Protein AF-A0A485PD88-F1 (afdb_monomer_lite)

Foldseek 3Di:
DDDDDDDDDDDDDDDDDDDDDDDDDDDDDDDDDDDDPDDDDDDDDDDDDDDDPDDDDDDDDDDDDDDDDDDDDDDDDDDDDDDDDDPPPPPVPPPDDPPDDDPPPPPVPPPPPVPPDDPDPPPVVVVVVVVVVVVVVVVVVLVVVLVPDDDPVVSVVVVVVVVVVVVVVVVVVVVVVVVVVVVVVVVVVVVVVVVVVVVVVVVVVVVVVVVVVVVVVVVVVVVVVVVVVVVVVVVVVVVVVVVVVVVVVVVVVVVVVVVVVVVVVVVVVVVVVVVVVVVVVVVVVVVVVVVVVVVVVVVVVVVVVVVVVVVVVVVVVVVVVVVVVVVVVVVVD

Radius of gyration: 72.4 Å; chains: 1; bounding box: 139×102×233 Å

Organism: Lynx pardinus (NCBI:txid191816)

pLDDT: mean 73.36, std 27.34, range [28.94, 98.81]

Sequence (333 aa):
MATRVEEAARGRGGGAEEAIETGRGGRRRSPRQKFVIGTMEEAGMCGLGVKADMLRNSQSNDILQHQDSNCGGTSNKHSLEEDEGSDFITRNRSLMSPAYCTQESREEIPGREARTDPPDGQQDSECNRNKEKTLGKEVLLLMQALNTLSTPEEKLAALCKKYADLLEESRNVQKQMKILQKKQAQIVKEKVHLQSEHSKAILARSKLESLCRELQRHNKTLKEENMQQAREEEERRKEATAHFQITLNEIQAQLEQHDIHNAKLRQENIELGEKLKKLIEQYALREEHIDKVFKHKELQQQLVDAKLQQTTQLIKEADEKHQREREFVSSLS

InterPro domains:
  IPR026183 Taxilin family [PF09728] (137-328)
  IPR026183 Taxilin family [PTHR16127] (29-328)

Structure (mmCIF, N/CA/C/O backbone):
data_AF-A0A485PD88-F1
#
_entry.id   AF-A0A485PD88-F1
#
loop_
_atom_site.group_PDB
_atom_site.id
_atom_site.type_symbol
_atom_site.label_atom_id
_atom_site.label_alt_id
_atom_site.label_comp_id
_atom_site.label_asym_id
_atom_site.label_entity_id
_atom_site.label_seq_id
_atom_site.pdbx_PDB_ins_code
_atom_site.Cartn_x
_atom_site.Cartn_y
_atom_site.Cartn_z
_atom_site.occupancy
_atom_site.B_iso_or_equiv
_atom_site.auth_seq_id
_atom_site.auth_comp_id
_atom_site.auth_asym_id
_atom_site.auth_atom_id
_atom_site.pdbx_PDB_model_num
ATOM 1 N N . MET A 1 1 ? 25.585 -53.545 20.477 1.00 44.97 1 MET A N 1
ATOM 2 C CA . MET A 1 1 ? 25.060 -53.760 19.111 1.00 44.97 1 MET A CA 1
ATOM 3 C C . MET A 1 1 ? 25.293 -52.458 18.345 1.00 44.97 1 MET A C 1
ATOM 5 O O . MET A 1 1 ? 24.522 -51.537 18.544 1.00 44.97 1 MET A O 1
ATOM 9 N N . ALA A 1 2 ? 26.406 -52.188 17.656 1.00 41.03 2 ALA A N 1
ATOM 10 C CA . ALA A 1 2 ? 27.487 -53.016 17.089 1.00 41.03 2 ALA A CA 1
ATOM 11 C C . ALA A 1 2 ? 27.130 -53.768 15.786 1.00 41.03 2 ALA A C 1
ATOM 13 O O . ALA A 1 2 ? 26.673 -54.906 15.849 1.00 41.03 2 ALA A O 1
ATOM 14 N N . THR A 1 3 ? 27.336 -53.068 14.655 1.00 43.31 3 THR A N 1
ATOM 15 C CA . THR A 1 3 ? 27.465 -53.438 13.209 1.00 43.31 3 THR A CA 1
ATOM 16 C C . THR A 1 3 ? 27.238 -52.126 12.419 1.00 43.31 3 THR A C 1
ATOM 18 O O . THR A 1 3 ? 26.412 -51.330 12.855 1.00 43.31 3 THR A O 1
ATOM 21 N N . ARG A 1 4 ? 27.903 -51.709 11.327 1.00 46.38 4 ARG A N 1
ATOM 22 C CA . ARG A 1 4 ? 29.142 -52.077 10.596 1.00 46.38 4 ARG A CA 1
ATOM 23 C C . ARG A 1 4 ? 29.269 -53.476 9.977 1.00 46.38 4 ARG A C 1
ATOM 25 O O . ARG A 1 4 ? 29.414 -54.426 10.732 1.00 46.38 4 ARG A O 1
ATOM 32 N N . VAL A 1 5 ? 29.370 -53.505 8.638 1.00 42.53 5 VAL A N 1
ATOM 33 C CA . VAL A 1 5 ? 30.134 -54.394 7.713 1.00 42.53 5 VAL A CA 1
ATOM 34 C C . VAL A 1 5 ? 29.772 -53.933 6.276 1.00 42.53 5 VAL A C 1
ATOM 36 O O . VAL A 1 5 ? 28.588 -53.800 5.989 1.00 42.53 5 VAL A O 1
ATOM 39 N N . GLU A 1 6 ? 30.714 -53.273 5.581 1.00 37.66 6 GLU A N 1
ATOM 40 C CA . GLU A 1 6 ? 31.381 -53.661 4.298 1.00 37.66 6 GLU A CA 1
ATOM 41 C C . GLU A 1 6 ? 30.565 -53.310 3.029 1.00 37.66 6 GLU A C 1
ATOM 43 O O . GLU A 1 6 ? 29.357 -53.496 3.009 1.00 37.66 6 GLU A O 1
ATOM 48 N N . GLU A 1 7 ? 31.065 -52.656 1.969 1.00 37.16 7 GLU A N 1
ATOM 49 C CA . GLU A 1 7 ? 32.374 -52.588 1.268 1.00 37.16 7 GLU A CA 1
ATOM 50 C C . GLU A 1 7 ? 32.517 -53.570 0.075 1.00 37.16 7 GLU A C 1
ATOM 52 O O . GLU A 1 7 ? 32.051 -54.702 0.125 1.00 37.16 7 GLU A O 1
ATOM 57 N N . ALA A 1 8 ? 33.214 -53.087 -0.972 1.00 40.22 8 ALA A N 1
ATOM 58 C CA . ALA A 1 8 ? 33.700 -53.739 -2.203 1.00 40.22 8 ALA A CA 1
ATOM 59 C C . ALA A 1 8 ? 32.799 -53.718 -3.468 1.00 40.22 8 ALA A C 1
ATOM 61 O O . ALA A 1 8 ? 31.582 -53.799 -3.375 1.00 40.22 8 ALA A O 1
ATOM 62 N N . ALA A 1 9 ? 33.323 -53.689 -4.711 1.00 39.59 9 ALA A N 1
ATOM 63 C CA . ALA A 1 9 ? 34.590 -53.162 -5.276 1.00 39.59 9 ALA A CA 1
ATOM 64 C C . ALA A 1 9 ? 34.592 -53.303 -6.831 1.00 39.59 9 ALA A C 1
ATOM 66 O O . ALA A 1 9 ? 33.884 -54.157 -7.357 1.00 39.59 9 ALA A O 1
ATOM 67 N N . ARG A 1 10 ? 35.529 -52.613 -7.524 1.00 44.47 10 ARG A N 1
ATOM 68 C CA . ARG A 1 10 ? 35.977 -52.805 -8.944 1.00 44.47 10 ARG A CA 1
ATOM 69 C C . ARG A 1 10 ? 34.999 -52.330 -10.050 1.00 44.47 10 ARG A C 1
ATOM 71 O O . ARG A 1 10 ? 33.796 -52.427 -9.888 1.00 44.47 10 ARG A O 1
ATOM 78 N N . GLY A 1 11 ? 35.446 -51.857 -11.226 1.00 34.50 11 GLY A N 1
ATOM 79 C CA . GLY A 1 11 ? 36.809 -51.558 -11.718 1.00 34.50 11 GLY A CA 1
ATOM 80 C C . GLY A 1 11 ? 36.977 -51.766 -13.245 1.00 34.50 11 GLY A C 1
ATOM 81 O O . GLY A 1 11 ? 36.252 -52.576 -13.814 1.00 34.50 11 GLY A O 1
ATOM 82 N N . ARG A 1 12 ? 38.004 -51.129 -13.858 1.00 43.81 12 ARG A N 1
ATOM 83 C CA . ARG A 1 12 ? 38.309 -50.985 -15.323 1.00 43.81 12 ARG A CA 1
ATOM 84 C C . ARG A 1 12 ? 37.453 -49.894 -16.004 1.00 43.81 12 ARG A C 1
ATOM 86 O O . ARG A 1 12 ? 36.274 -49.801 -15.708 1.00 43.81 12 ARG A O 1
ATOM 93 N N . GLY A 1 13 ? 37.959 -48.995 -16.859 1.00 32.66 13 GLY A N 1
ATOM 94 C CA . GLY A 1 13 ? 39.168 -48.976 -17.712 1.00 32.66 13 GLY A CA 1
ATOM 95 C C . GLY A 1 13 ? 38.711 -49.031 -19.182 1.00 32.66 13 GLY A C 1
ATOM 96 O O . GLY A 1 13 ? 37.779 -49.771 -19.462 1.00 32.66 13 GLY A O 1
ATOM 97 N N . GLY A 1 14 ? 39.240 -48.318 -20.176 1.00 33.75 14 GLY A N 1
ATOM 98 C CA . GLY A 1 14 ? 40.414 -47.453 -20.340 1.00 33.75 14 GLY A CA 1
ATOM 99 C C . GLY A 1 14 ? 40.745 -47.438 -21.850 1.00 33.75 14 GLY A C 1
ATOM 100 O O . GLY A 1 14 ? 40.368 -48.382 -22.538 1.00 33.75 14 GLY A O 1
ATOM 101 N N . GLY A 1 15 ? 41.419 -46.412 -22.379 1.00 32.62 15 GLY A N 1
ATOM 102 C CA . GLY A 1 15 ? 41.829 -46.378 -23.795 1.00 32.62 15 GLY A CA 1
ATOM 103 C C . GLY A 1 15 ? 41.623 -45.021 -24.469 1.00 32.62 15 GLY A C 1
ATOM 104 O O . GLY A 1 15 ? 40.541 -44.446 -24.403 1.00 32.62 15 GLY A O 1
ATOM 105 N N . ALA A 1 16 ? 42.678 -44.532 -25.113 1.00 39.00 16 ALA A N 1
ATOM 106 C CA . ALA A 1 16 ? 42.677 -43.360 -25.980 1.00 39.00 16 ALA A CA 1
ATOM 107 C C . ALA A 1 16 ? 43.031 -43.804 -27.403 1.00 39.00 16 ALA A C 1
ATOM 109 O O . ALA A 1 16 ? 43.775 -44.771 -27.550 1.00 39.00 16 ALA A O 1
ATOM 110 N N . GLU A 1 17 ? 42.581 -43.067 -28.418 1.00 39.78 17 GLU A N 1
ATOM 111 C CA . GLU A 1 17 ? 43.278 -43.019 -29.707 1.00 39.78 17 GLU A CA 1
ATOM 112 C C . GLU A 1 17 ? 42.955 -41.718 -30.457 1.00 39.78 17 GLU A C 1
ATOM 114 O O . GLU A 1 17 ? 41.839 -41.197 -30.382 1.00 39.78 17 GLU A O 1
ATOM 119 N N . GLU A 1 18 ? 43.963 -41.168 -31.133 1.00 38.19 18 GLU A N 1
ATOM 120 C CA . GLU A 1 18 ? 43.856 -39.981 -31.984 1.00 38.19 18 GLU A CA 1
ATOM 121 C C . GLU A 1 18 ? 43.403 -40.357 -33.402 1.00 38.19 18 GLU A C 1
ATOM 123 O O . GLU A 1 18 ? 43.703 -41.441 -33.898 1.00 38.19 18 GLU A O 1
ATOM 128 N N . ALA A 1 19 ? 42.779 -39.413 -34.109 1.00 38.62 19 ALA A N 1
ATOM 129 C CA . ALA A 1 19 ? 42.720 -39.429 -35.569 1.00 38.62 19 ALA A CA 1
ATOM 130 C C . ALA A 1 19 ? 42.871 -38.001 -36.116 1.00 38.62 19 ALA A C 1
ATOM 132 O O . ALA A 1 19 ? 42.233 -37.062 -35.636 1.00 38.62 19 ALA A O 1
ATOM 133 N N . ILE A 1 20 ? 43.750 -37.852 -37.106 1.00 38.12 20 ILE A N 1
ATOM 134 C CA . ILE A 1 20 ? 44.243 -36.583 -37.660 1.00 38.12 20 ILE A CA 1
ATOM 135 C C . ILE A 1 20 ? 43.543 -36.264 -39.001 1.00 38.12 20 ILE A C 1
ATOM 137 O O . ILE A 1 20 ? 43.160 -37.178 -39.721 1.00 38.12 20 ILE A O 1
ATOM 141 N N . GLU A 1 21 ? 43.440 -34.965 -39.331 1.00 35.34 21 GLU A N 1
ATOM 142 C CA . GLU A 1 21 ? 43.144 -34.378 -40.662 1.00 35.34 21 GLU A CA 1
ATOM 143 C C . GLU A 1 21 ? 41.796 -34.719 -41.354 1.00 35.34 21 GLU A C 1
ATOM 145 O O . GLU A 1 21 ? 41.423 -35.852 -41.611 1.00 35.34 21 GLU A O 1
ATOM 150 N N . THR A 1 22 ? 40.995 -33.749 -41.801 1.00 36.53 22 THR A N 1
ATOM 151 C CA . THR A 1 22 ? 41.336 -32.734 -42.816 1.00 36.53 22 THR A CA 1
ATOM 152 C C . THR A 1 22 ? 40.283 -31.613 -42.817 1.00 36.53 22 THR A C 1
ATOM 154 O O . THR A 1 22 ? 39.117 -31.823 -42.484 1.00 36.53 22 THR A O 1
ATOM 157 N N . GLY A 1 23 ? 40.663 -30.401 -43.230 1.00 36.88 23 GLY A N 1
ATOM 158 C CA . GLY A 1 23 ? 39.731 -29.270 -43.311 1.00 36.88 23 GLY A CA 1
ATOM 159 C C . GLY A 1 23 ? 38.936 -29.190 -44.621 1.00 36.88 23 GLY A C 1
ATOM 160 O O . GLY A 1 23 ? 39.443 -29.535 -45.686 1.00 36.88 23 GLY A O 1
ATOM 161 N N . ARG A 1 24 ? 37.724 -28.615 -44.553 1.00 40.88 24 ARG A N 1
ATOM 162 C CA . ARG A 1 24 ? 37.104 -27.774 -45.605 1.00 40.88 24 ARG A CA 1
ATOM 163 C C . ARG A 1 24 ? 35.892 -27.025 -45.040 1.00 40.88 24 ARG A C 1
ATOM 165 O O . ARG A 1 24 ? 34.976 -27.628 -44.490 1.00 40.88 24 ARG A O 1
ATOM 172 N N . GLY A 1 25 ? 35.885 -25.699 -45.174 1.00 39.12 25 GLY A N 1
ATOM 173 C CA . GLY A 1 25 ? 34.780 -24.854 -44.711 1.00 39.12 25 GLY A CA 1
ATOM 174 C C . GLY A 1 25 ? 33.538 -24.963 -45.603 1.00 39.12 25 GLY A C 1
ATOM 175 O O . GLY A 1 25 ? 33.646 -24.985 -46.827 1.00 39.12 25 GLY A O 1
ATOM 176 N N . GLY A 1 26 ? 32.349 -24.976 -44.992 1.00 36.03 26 GLY A N 1
ATOM 177 C CA . GLY A 1 26 ? 31.066 -25.079 -45.695 1.00 36.03 26 GLY A CA 1
ATOM 178 C C . GLY A 1 26 ? 29.914 -24.491 -44.879 1.00 36.03 26 GLY A C 1
ATOM 179 O O . GLY A 1 26 ? 29.476 -25.073 -43.892 1.00 36.03 26 GLY A O 1
ATOM 180 N N . ARG A 1 27 ? 29.440 -23.312 -45.297 1.00 44.47 27 ARG A N 1
ATOM 181 C CA . ARG A 1 27 ? 28.392 -22.477 -44.671 1.00 44.47 27 ARG A CA 1
ATOM 182 C C . ARG A 1 27 ? 27.218 -23.270 -44.058 1.00 44.47 27 ARG A C 1
ATOM 184 O O . ARG A 1 27 ? 26.352 -23.746 -44.791 1.00 44.47 27 ARG A O 1
ATOM 191 N N . ARG A 1 28 ? 27.080 -23.272 -42.725 1.00 40.09 28 ARG A N 1
ATOM 192 C CA . ARG A 1 28 ? 25.793 -23.585 -42.074 1.00 40.09 28 ARG A CA 1
ATOM 193 C C . ARG A 1 28 ? 24.875 -22.361 -42.149 1.00 40.09 28 ARG A C 1
ATOM 195 O O . ARG A 1 28 ? 25.198 -21.310 -41.605 1.00 40.09 28 ARG A O 1
ATOM 202 N N . ARG A 1 29 ? 23.733 -22.493 -42.830 1.00 46.66 29 ARG A N 1
ATOM 203 C CA . ARG A 1 29 ? 22.631 -21.518 -42.769 1.00 46.66 29 ARG A CA 1
ATOM 204 C C . ARG A 1 29 ? 21.830 -21.763 -41.490 1.00 46.66 29 ARG A C 1
ATOM 206 O O . ARG A 1 29 ? 21.280 -22.850 -41.330 1.00 46.66 29 ARG A O 1
ATOM 213 N N . SER A 1 30 ? 21.734 -20.767 -40.615 1.00 45.81 30 SER A N 1
ATOM 214 C CA . SER A 1 30 ? 20.840 -20.814 -39.452 1.00 45.81 30 SER A CA 1
ATOM 215 C C . SER A 1 30 ? 19.367 -20.816 -39.895 1.00 45.81 30 SER A C 1
ATOM 217 O O . SER A 1 30 ? 19.024 -20.083 -40.830 1.00 45.81 30 SER A O 1
ATOM 219 N N . PRO A 1 31 ? 18.470 -21.584 -39.248 1.00 44.44 31 PRO A N 1
ATOM 220 C CA . PRO A 1 31 ? 17.036 -21.479 -39.498 1.00 44.44 31 PRO A CA 1
ATOM 221 C C . PRO A 1 31 ? 16.506 -20.105 -39.071 1.00 44.44 31 PRO A C 1
ATOM 223 O O . PRO A 1 31 ? 16.818 -19.624 -37.983 1.00 44.44 31 PRO A O 1
ATOM 226 N N . ARG A 1 32 ? 15.660 -19.482 -39.900 1.00 44.22 32 ARG A N 1
ATOM 227 C CA . ARG A 1 32 ? 14.886 -18.300 -39.491 1.00 44.22 32 ARG A CA 1
ATOM 228 C C . ARG A 1 32 ? 13.875 -18.711 -38.416 1.00 44.22 32 ARG A C 1
ATOM 230 O O . ARG A 1 32 ? 12.912 -19.407 -38.737 1.00 44.22 32 ARG A O 1
ATOM 237 N N . GLN A 1 33 ? 14.042 -18.236 -37.182 1.00 41.00 33 GLN A N 1
ATOM 238 C CA . GLN A 1 33 ? 12.931 -18.201 -36.229 1.00 41.00 33 GLN A CA 1
ATOM 239 C C . GLN A 1 33 ? 11.843 -17.276 -36.786 1.00 41.00 33 GLN A C 1
ATOM 241 O O . GLN A 1 33 ? 12.096 -16.114 -37.104 1.00 41.00 33 GLN A O 1
ATOM 246 N N . LYS A 1 34 ? 10.632 -17.814 -36.946 1.00 39.44 34 LYS A N 1
ATOM 247 C CA . LYS A 1 34 ? 9.444 -17.014 -37.243 1.00 39.44 34 LYS A CA 1
ATOM 248 C C . LYS A 1 34 ? 8.978 -16.393 -35.930 1.00 39.44 34 LYS A C 1
ATOM 250 O O . LYS A 1 34 ? 8.599 -17.132 -35.026 1.00 39.44 34 LYS A O 1
ATOM 255 N N . PHE A 1 35 ? 8.981 -15.067 -35.839 1.00 34.38 35 PHE A N 1
ATOM 256 C CA . PHE A 1 35 ? 8.244 -14.373 -34.787 1.00 34.38 35 PHE A CA 1
ATOM 257 C C . PHE A 1 35 ? 6.749 -14.610 -35.031 1.00 34.38 35 PHE A C 1
ATOM 259 O O . PHE A 1 35 ? 6.198 -14.136 -36.024 1.00 34.38 35 PHE A O 1
ATOM 266 N N . VAL A 1 36 ? 6.111 -15.389 -34.159 1.00 40.69 36 VAL A N 1
ATOM 267 C CA . VAL A 1 36 ? 4.651 -15.476 -34.087 1.00 40.69 36 VAL A CA 1
ATOM 268 C C . VAL A 1 36 ? 4.218 -14.428 -33.075 1.00 40.69 36 VAL A C 1
ATOM 270 O O . VAL A 1 36 ? 4.564 -14.524 -31.901 1.00 40.69 36 VAL A O 1
ATOM 273 N N . ILE A 1 37 ? 3.498 -13.409 -33.539 1.00 43.69 37 ILE A N 1
ATOM 274 C CA . ILE A 1 37 ? 2.866 -12.430 -32.656 1.00 43.69 37 ILE A CA 1
ATOM 275 C C . ILE A 1 37 ? 1.696 -13.146 -31.983 1.00 43.69 37 ILE A C 1
ATOM 277 O O . ILE A 1 37 ? 0.692 -13.437 -32.630 1.00 43.69 37 ILE A O 1
ATOM 281 N N . GLY A 1 38 ? 1.852 -13.471 -30.701 1.00 36.06 38 GLY A N 1
ATOM 282 C CA . GLY A 1 38 ? 0.750 -13.950 -29.878 1.00 36.06 38 GLY A CA 1
ATOM 283 C C . GLY A 1 38 ? -0.199 -12.795 -29.582 1.00 36.06 38 GLY A C 1
ATOM 284 O O . GLY A 1 38 ? 0.185 -11.834 -28.920 1.00 36.06 38 GLY A O 1
ATOM 285 N N . THR A 1 39 ? -1.433 -12.883 -30.069 1.00 44.72 39 THR A N 1
ATOM 286 C CA . THR A 1 39 ? -2.533 -12.039 -29.595 1.00 44.72 39 THR A CA 1
ATOM 287 C C . THR A 1 39 ? -2.820 -12.397 -28.141 1.00 44.72 39 THR A C 1
ATOM 289 O O . THR A 1 39 ? -3.176 -13.542 -27.864 1.00 44.72 39 THR A O 1
ATOM 292 N N . MET A 1 40 ? -2.663 -11.449 -27.215 1.00 41.00 40 MET A N 1
ATOM 293 C CA . MET A 1 40 ? -3.120 -11.652 -25.840 1.00 41.00 40 MET A CA 1
ATOM 294 C C . MET A 1 40 ? -4.648 -11.662 -25.809 1.00 41.00 40 MET A C 1
ATOM 296 O O . MET A 1 40 ? -5.285 -10.743 -26.324 1.00 41.00 40 MET A O 1
ATOM 300 N N . GLU A 1 41 ? -5.213 -12.712 -25.218 1.00 41.47 41 GLU A N 1
ATOM 301 C CA . GLU A 1 41 ? -6.650 -12.829 -24.986 1.00 41.47 41 GLU A CA 1
ATOM 302 C C . GLU A 1 41 ? -7.147 -11.827 -23.938 1.00 41.47 41 GLU A C 1
ATOM 304 O O . GLU A 1 41 ? -6.430 -11.378 -23.040 1.00 41.47 41 GLU A O 1
ATOM 309 N N . GLU A 1 42 ? -8.422 -11.491 -24.083 1.00 46.75 42 GLU A N 1
ATOM 310 C CA . GLU A 1 42 ? -9.162 -10.516 -23.299 1.00 46.75 42 GLU A CA 1
ATOM 311 C C . GLU A 1 42 ? -9.521 -11.078 -21.910 1.00 46.75 42 GLU A C 1
ATOM 313 O O . GLU A 1 42 ? -10.486 -11.824 -21.747 1.00 46.75 42 GLU A O 1
ATOM 318 N N . ALA A 1 43 ? -8.755 -10.706 -20.882 1.00 39.62 43 ALA A N 1
ATOM 319 C CA . ALA A 1 43 ? -9.093 -10.987 -19.486 1.00 39.62 43 ALA A CA 1
ATOM 320 C C . ALA A 1 43 ? -9.884 -9.811 -18.886 1.00 39.62 43 ALA A C 1
ATOM 322 O O . ALA A 1 43 ? -9.316 -8.879 -18.316 1.00 39.62 43 ALA A O 1
ATOM 323 N N . GLY A 1 44 ? -11.210 -9.842 -19.035 1.00 45.88 44 GLY A N 1
ATOM 324 C CA . GLY A 1 44 ? -12.091 -8.819 -18.474 1.00 45.88 44 GLY A CA 1
ATOM 325 C C . GLY A 1 44 ? -12.092 -8.818 -16.941 1.00 45.88 44 GLY A C 1
ATOM 326 O O . GLY A 1 44 ? -12.321 -9.852 -16.317 1.00 45.88 44 GLY A O 1
ATOM 327 N N . MET A 1 45 ? -11.911 -7.641 -16.332 1.00 37.81 45 MET A N 1
ATOM 328 C CA . MET A 1 45 ? -12.157 -7.414 -14.905 1.00 37.81 45 MET A CA 1
ATOM 329 C C . MET A 1 45 ? -13.080 -6.210 -14.697 1.00 37.81 45 MET A C 1
ATOM 331 O O . MET A 1 45 ? -12.841 -5.114 -15.194 1.00 37.81 45 MET A O 1
ATOM 335 N N . CYS A 1 46 ? -14.157 -6.486 -13.964 1.00 39.22 46 CYS A N 1
ATOM 336 C CA . CYS A 1 46 ? -15.306 -5.661 -13.600 1.00 39.22 46 CYS A CA 1
ATOM 337 C C . CYS A 1 46 ? -15.115 -4.133 -13.597 1.00 39.22 46 CYS A C 1
ATOM 339 O O . CYS A 1 46 ? -14.325 -3.584 -12.830 1.00 39.22 46 CYS A O 1
ATOM 341 N N . GLY A 1 47 ? -15.967 -3.436 -14.354 1.00 41.28 47 GLY A N 1
ATOM 342 C CA . GLY A 1 47 ? -16.089 -1.983 -14.273 1.00 41.28 47 GLY A CA 1
ATOM 343 C C . GLY A 1 47 ? -16.728 -1.515 -12.961 1.00 41.28 47 GLY A C 1
ATOM 344 O O . GLY A 1 47 ? -17.772 -2.020 -12.548 1.00 41.28 47 GLY A O 1
ATOM 345 N N . LEU A 1 48 ? -16.139 -0.485 -12.353 1.00 39.62 48 LEU A N 1
ATOM 346 C CA . LEU A 1 48 ? -16.765 0.324 -11.309 1.00 39.62 48 LEU A CA 1
ATOM 347 C C . LEU A 1 48 ? -17.149 1.678 -11.908 1.00 39.62 48 LEU A C 1
ATOM 349 O O . LEU A 1 48 ? -16.313 2.561 -12.087 1.00 39.62 48 LEU A O 1
ATOM 353 N N . GLY A 1 49 ? -18.430 1.832 -12.242 1.00 43.41 49 GLY A N 1
ATOM 354 C CA . GLY A 1 49 ? -18.973 3.100 -12.719 1.00 43.41 49 GLY A CA 1
ATOM 355 C C . GLY A 1 49 ? -19.054 4.121 -11.586 1.00 43.41 49 GLY A C 1
ATOM 356 O O . GLY A 1 49 ? -19.963 4.054 -10.759 1.00 43.41 49 GLY A O 1
ATOM 357 N N . VAL A 1 50 ? -18.136 5.087 -11.567 1.00 40.25 50 VAL A N 1
ATOM 358 C CA . VAL A 1 50 ? -18.223 6.265 -10.694 1.00 40.25 50 VAL A CA 1
ATOM 359 C C . VAL A 1 50 ? -18.930 7.382 -11.459 1.00 40.25 50 VAL A C 1
ATOM 361 O O . VAL A 1 50 ? -18.515 7.758 -12.554 1.00 40.25 50 VAL A O 1
ATOM 364 N N . LYS A 1 51 ? -20.030 7.896 -10.897 1.00 37.72 51 LYS A N 1
ATOM 365 C CA . LYS A 1 51 ? -20.826 8.971 -11.506 1.00 37.72 51 LYS A CA 1
ATOM 366 C C . LYS A 1 51 ? -20.013 10.263 -11.603 1.00 37.72 51 LYS A C 1
ATOM 368 O O . LYS A 1 51 ? -19.499 10.743 -10.596 1.00 37.72 51 LYS A O 1
ATOM 373 N N . ALA A 1 52 ? -19.970 10.851 -12.794 1.00 40.66 52 ALA A N 1
ATOM 374 C CA . ALA A 1 52 ? -19.389 12.166 -13.031 1.00 40.66 52 ALA A CA 1
ATOM 375 C C . ALA A 1 52 ? -20.455 13.267 -12.871 1.00 40.66 52 ALA A C 1
ATOM 377 O O . ALA A 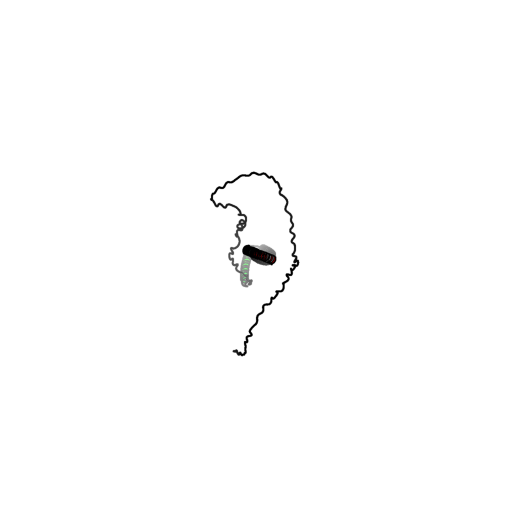1 52 ? -20.963 13.785 -13.860 1.00 40.66 52 ALA A O 1
ATOM 378 N N . ASP A 1 53 ? -20.770 13.632 -11.626 1.00 42.03 53 ASP A N 1
ATOM 379 C CA . ASP A 1 53 ? -21.645 14.764 -11.291 1.00 42.03 53 ASP A CA 1
ATOM 380 C C . ASP A 1 53 ? -20.911 15.736 -10.351 1.00 42.03 53 ASP A C 1
ATOM 382 O O . ASP A 1 53 ? -20.838 15.473 -9.154 1.00 42.03 53 ASP A O 1
ATOM 386 N N . MET A 1 54 ? -20.358 16.830 -10.909 1.00 47.72 54 MET A N 1
ATOM 387 C CA . MET A 1 54 ? -20.080 18.155 -10.287 1.00 47.72 54 MET A CA 1
ATOM 388 C C . MET A 1 54 ? -18.942 18.913 -11.009 1.00 47.72 54 MET A C 1
ATOM 390 O O . MET A 1 54 ? -17.900 19.200 -10.429 1.00 47.72 54 MET A O 1
ATOM 394 N N . LEU A 1 55 ? -19.143 19.303 -12.274 1.00 38.28 55 LEU A N 1
ATOM 395 C CA . LEU A 1 55 ? -18.318 20.337 -12.924 1.00 38.28 55 LEU A CA 1
ATOM 396 C C . LEU A 1 55 ? -19.157 21.238 -13.841 1.00 38.28 55 LEU A C 1
ATOM 398 O O . LEU A 1 55 ? -19.215 21.034 -15.051 1.00 38.28 55 LEU A O 1
ATOM 402 N N . ARG A 1 56 ? -19.778 22.273 -13.259 1.00 36.75 56 ARG A N 1
ATOM 403 C CA . ARG A 1 56 ? -20.094 23.546 -13.938 1.00 36.75 56 ARG A CA 1
ATOM 404 C C . ARG A 1 56 ? -20.555 24.602 -12.928 1.00 36.75 56 ARG A C 1
ATOM 406 O O . ARG A 1 56 ? -21.736 24.655 -12.611 1.00 36.75 56 ARG A O 1
ATOM 413 N N . ASN A 1 57 ? -19.647 25.480 -12.495 1.00 33.03 57 ASN A N 1
ATOM 414 C CA . ASN A 1 57 ? -19.836 26.926 -12.679 1.00 33.03 57 ASN A CA 1
ATOM 415 C C . ASN A 1 57 ? -18.559 27.719 -12.349 1.00 33.03 57 ASN A C 1
ATOM 417 O O . ASN A 1 57 ? -18.123 27.737 -11.202 1.00 33.03 57 ASN A O 1
ATOM 421 N N . SER A 1 58 ? -18.001 28.411 -13.338 1.00 35.91 58 SER A N 1
ATOM 422 C CA . SER A 1 58 ? -17.324 29.711 -13.200 1.00 35.91 58 SER A CA 1
ATOM 423 C C . SER A 1 58 ? -17.076 30.262 -14.602 1.00 35.91 58 SER A C 1
ATOM 425 O O . SER A 1 58 ? -16.794 29.505 -15.530 1.00 35.91 58 SER A O 1
ATOM 427 N N . GLN A 1 59 ? -17.292 31.563 -14.774 1.00 35.19 59 GLN A N 1
ATOM 428 C CA . GLN A 1 59 ? -17.388 32.205 -16.084 1.00 35.19 59 GLN A CA 1
ATOM 429 C C . GLN A 1 59 ? -16.015 32.469 -16.706 1.00 35.19 59 GLN A C 1
ATOM 431 O O . GLN A 1 59 ? -15.096 32.931 -16.035 1.00 35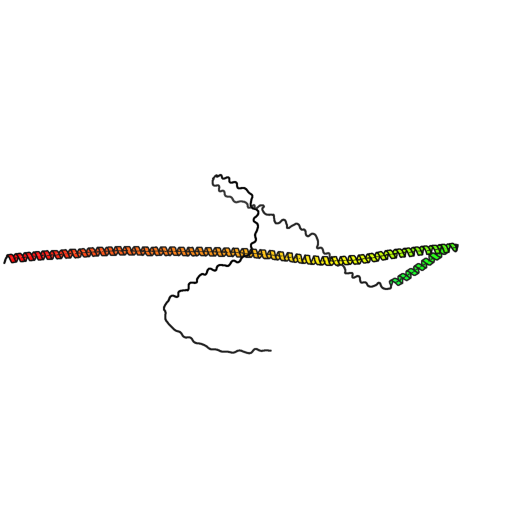.19 59 GLN A O 1
ATOM 436 N N . SER A 1 60 ? -15.919 32.262 -18.018 1.00 35.31 60 SER A N 1
ATOM 437 C CA . SER A 1 60 ? -14.889 32.882 -18.850 1.00 35.31 60 SER A CA 1
ATOM 438 C C . SER A 1 60 ? -15.163 34.382 -18.972 1.00 35.31 60 SER A C 1
ATOM 440 O O . SER A 1 60 ? -16.299 34.770 -19.238 1.00 35.31 60 SER A O 1
ATOM 442 N N . ASN A 1 61 ? -14.125 35.206 -18.844 1.00 36.94 61 ASN A N 1
ATOM 443 C CA . ASN A 1 61 ? -14.096 36.571 -19.364 1.00 36.94 61 ASN A CA 1
ATOM 444 C C . ASN A 1 61 ? -12.674 36.862 -19.853 1.00 36.94 61 ASN A C 1
ATOM 446 O O . ASN A 1 61 ? -11.775 37.104 -19.049 1.00 36.94 61 ASN A O 1
ATOM 450 N N . ASP A 1 62 ? -12.486 36.835 -21.170 1.00 37.69 62 ASP A N 1
ATOM 451 C CA . ASP A 1 62 ? -11.292 37.370 -21.814 1.00 37.69 62 ASP A CA 1
ATOM 452 C C . ASP A 1 62 ? -11.358 38.901 -21.811 1.00 37.69 62 ASP A C 1
ATOM 454 O O . ASP A 1 62 ? -12.275 39.479 -22.396 1.00 37.69 62 ASP A O 1
ATOM 458 N N . ILE A 1 63 ? -10.356 39.569 -21.235 1.00 38.56 63 ILE A N 1
ATOM 459 C CA . ILE A 1 63 ? -9.978 40.924 -21.658 1.00 38.56 63 ILE A CA 1
ATOM 460 C C . ILE A 1 63 ? -8.463 40.960 -21.837 1.00 38.56 63 ILE A C 1
ATOM 462 O O . ILE A 1 63 ? -7.691 40.951 -20.882 1.00 38.56 63 ILE A O 1
ATOM 466 N N . LEU A 1 64 ? -8.058 41.008 -23.102 1.00 42.12 64 LEU A N 1
ATOM 467 C CA . LEU A 1 64 ? -6.682 41.181 -23.540 1.00 42.12 64 LEU A CA 1
ATOM 468 C C . LEU A 1 64 ? -6.313 42.672 -23.526 1.00 42.12 64 LEU A C 1
ATOM 470 O O . LEU A 1 64 ? -7.025 43.479 -24.129 1.00 42.12 64 LEU A O 1
ATOM 474 N N . GLN A 1 65 ? -5.166 43.035 -22.946 1.00 39.81 65 GLN A N 1
ATOM 475 C CA . GLN A 1 65 ? -4.414 44.208 -23.403 1.00 39.81 65 GLN A CA 1
ATOM 476 C C . GLN A 1 65 ? -2.930 44.143 -23.012 1.00 39.81 65 GLN A C 1
ATOM 478 O O . GLN A 1 65 ? -2.580 43.853 -21.872 1.00 39.81 65 GLN A O 1
ATOM 483 N N . HIS A 1 66 ? -2.069 44.402 -23.999 1.00 41.47 66 HIS A N 1
ATOM 484 C CA . HIS A 1 66 ? -0.617 44.532 -23.855 1.00 41.47 66 HIS A CA 1
ATOM 485 C C . HIS A 1 66 ? -0.233 45.728 -22.972 1.00 41.47 66 HIS A C 1
ATOM 487 O O . HIS A 1 66 ? -0.901 46.756 -23.051 1.00 41.47 66 HIS A O 1
ATOM 493 N N . GLN A 1 67 ? 0.925 45.649 -22.304 1.00 37.62 67 GLN A N 1
ATOM 494 C CA . GLN A 1 67 ? 2.038 46.593 -22.517 1.00 37.62 67 GLN A CA 1
ATOM 495 C C . GLN A 1 67 ? 3.385 45.944 -22.160 1.00 37.62 67 GLN A C 1
ATOM 497 O O . GLN A 1 67 ? 3.487 45.168 -21.212 1.00 37.62 67 GLN A O 1
ATOM 502 N N . ASP A 1 68 ? 4.412 46.278 -22.938 1.00 34.88 68 ASP A N 1
ATOM 503 C CA . ASP A 1 68 ? 5.810 45.923 -22.697 1.00 34.88 68 ASP A CA 1
ATOM 504 C C . ASP A 1 68 ? 6.436 46.820 -21.610 1.00 34.88 68 ASP A C 1
ATOM 506 O O . ASP A 1 68 ? 6.017 47.965 -21.465 1.00 34.88 68 ASP A O 1
ATOM 510 N N . SER A 1 69 ? 7.480 46.349 -20.907 1.00 42.31 69 SER A N 1
ATOM 511 C CA . SER A 1 69 ? 8.739 47.102 -20.675 1.00 42.31 69 SER A CA 1
ATOM 512 C C . SER A 1 69 ? 9.650 46.462 -19.605 1.00 42.31 69 SER A C 1
ATOM 514 O O . SER A 1 69 ? 9.374 46.501 -18.412 1.00 42.31 69 SER A O 1
ATOM 516 N N . ASN A 1 70 ? 10.782 45.941 -20.084 1.00 37.03 70 ASN A N 1
ATOM 517 C CA . ASN A 1 70 ? 12.155 46.198 -19.620 1.00 37.03 70 ASN A CA 1
ATOM 518 C C . ASN A 1 70 ? 12.615 45.976 -18.147 1.00 37.03 70 ASN A C 1
ATOM 520 O O . ASN A 1 70 ? 12.172 46.617 -17.204 1.00 37.03 70 ASN A O 1
ATOM 524 N N . CYS A 1 71 ? 13.667 45.152 -18.046 1.00 36.78 71 CYS A N 1
ATOM 525 C CA . CYS A 1 71 ? 14.789 45.096 -17.091 1.00 36.78 71 CYS A CA 1
ATOM 526 C C . CYS A 1 71 ? 14.755 45.851 -15.742 1.00 36.78 71 CYS A C 1
ATOM 528 O O . CYS A 1 71 ? 14.719 47.078 -15.684 1.00 36.78 71 CYS A O 1
ATOM 530 N N . GLY A 1 72 ? 15.072 45.114 -14.669 1.00 28.94 72 GLY A N 1
ATOM 531 C CA . GLY A 1 72 ? 15.486 45.675 -13.378 1.00 28.94 72 GLY A CA 1
ATOM 532 C C . GLY A 1 72 ? 16.101 44.622 -12.454 1.00 28.94 72 GLY A C 1
ATOM 533 O O . GLY A 1 72 ? 15.414 44.070 -11.604 1.00 28.94 72 GLY A O 1
ATOM 534 N N . GLY A 1 73 ? 17.389 44.313 -12.623 1.00 37.41 73 GLY A N 1
ATOM 535 C CA . GLY A 1 73 ? 18.098 43.410 -11.712 1.00 37.41 73 GLY A CA 1
ATOM 536 C C . GLY A 1 73 ? 18.620 44.146 -10.478 1.00 37.41 73 GLY A C 1
ATOM 537 O O . GLY A 1 73 ? 19.388 45.096 -10.618 1.00 37.41 73 GLY A O 1
ATOM 538 N N . THR A 1 74 ? 18.284 43.674 -9.276 1.00 34.91 74 THR A N 1
ATOM 539 C CA . THR A 1 74 ? 18.972 44.058 -8.036 1.00 34.91 74 THR A CA 1
ATOM 540 C C . THR A 1 74 ? 19.288 42.832 -7.184 1.00 34.91 74 THR A C 1
ATOM 542 O O . THR A 1 74 ? 18.459 41.962 -6.937 1.00 34.91 74 THR A O 1
ATOM 545 N N . SER A 1 75 ? 20.537 42.766 -6.734 1.00 35.44 75 SER A N 1
ATOM 546 C CA . SER A 1 75 ? 20.998 41.818 -5.722 1.00 35.44 75 SER A CA 1
ATOM 547 C C . SER A 1 75 ? 20.630 42.340 -4.336 1.00 35.44 75 SER A C 1
ATOM 549 O O . SER A 1 75 ? 21.042 43.454 -4.018 1.00 35.44 75 SER A O 1
ATOM 551 N N . ASN A 1 76 ? 20.041 41.508 -3.468 1.00 29.98 76 ASN A N 1
ATOM 552 C CA . ASN A 1 76 ? 20.670 41.268 -2.163 1.00 29.98 76 ASN A CA 1
ATOM 553 C C . ASN A 1 76 ? 20.193 39.988 -1.457 1.00 29.98 76 ASN A C 1
ATOM 555 O O . ASN A 1 76 ? 19.067 39.538 -1.643 1.00 29.98 76 ASN A O 1
ATOM 559 N N . LYS A 1 77 ? 21.053 39.447 -0.586 1.00 42.75 77 LYS A N 1
ATOM 560 C CA . LYS A 1 77 ? 20.701 38.437 0.424 1.00 42.75 77 LYS A CA 1
ATOM 561 C C . LYS A 1 77 ? 20.240 39.137 1.707 1.00 42.75 77 LYS A C 1
ATOM 563 O O . LYS A 1 77 ? 21.007 39.958 2.200 1.00 42.75 77 LYS A O 1
ATOM 568 N N . HIS A 1 78 ? 19.121 38.728 2.312 1.00 29.09 78 HIS A N 1
ATOM 569 C CA . HIS A 1 78 ? 19.013 38.542 3.773 1.00 29.09 78 HIS A CA 1
ATOM 570 C C . HIS A 1 78 ? 17.723 37.796 4.173 1.00 29.09 78 HIS A C 1
ATOM 572 O O . HIS A 1 78 ? 16.766 37.786 3.409 1.00 29.09 78 HIS A O 1
ATOM 578 N N . SER A 1 79 ? 17.722 37.253 5.397 1.00 30.33 79 SER A N 1
ATOM 579 C CA . SER A 1 79 ? 16.580 36.734 6.176 1.00 30.33 79 SER A CA 1
ATOM 580 C C . SER A 1 79 ? 15.833 35.501 5.648 1.00 30.33 79 SER A C 1
ATOM 582 O O . SER A 1 79 ? 14.953 35.585 4.799 1.00 30.33 79 SER A O 1
ATOM 584 N N . LEU A 1 80 ? 16.122 34.364 6.289 1.00 42.47 80 LEU A N 1
ATOM 585 C CA . LEU A 1 80 ? 15.135 33.315 6.546 1.00 42.47 80 LEU A CA 1
ATOM 586 C C . LEU A 1 80 ? 14.175 33.814 7.636 1.00 42.47 80 LEU A C 1
ATOM 588 O O . LEU A 1 80 ? 14.599 33.978 8.775 1.00 42.47 80 LEU A O 1
ATOM 592 N N . GLU A 1 81 ? 12.913 34.016 7.280 1.00 33.47 81 GLU A N 1
ATOM 593 C CA . GLU A 1 81 ? 11.768 34.085 8.194 1.00 33.47 81 GLU A CA 1
ATOM 594 C C . GLU A 1 81 ? 10.708 33.166 7.562 1.00 33.47 81 GLU A C 1
ATOM 596 O O . GLU A 1 81 ? 10.048 33.547 6.595 1.00 33.47 81 GLU A O 1
ATOM 601 N N . GLU A 1 82 ? 10.626 31.914 8.018 1.00 32.72 82 GLU A N 1
ATOM 602 C CA . GLU A 1 82 ? 9.520 31.016 7.667 1.00 32.72 82 GLU A CA 1
ATOM 603 C C . GLU A 1 82 ? 8.421 31.209 8.711 1.00 32.72 82 GLU A C 1
ATOM 605 O O . GLU A 1 82 ? 8.579 30.767 9.850 1.00 32.72 82 GLU A O 1
ATOM 610 N N . ASP A 1 83 ? 7.325 31.867 8.324 1.00 34.91 83 ASP A N 1
ATOM 611 C CA . ASP A 1 83 ? 6.161 32.064 9.188 1.00 34.91 83 ASP A CA 1
ATOM 612 C C . ASP A 1 83 ? 4.881 31.440 8.603 1.00 34.91 83 ASP A C 1
ATOM 614 O O . ASP A 1 83 ? 4.644 31.452 7.395 1.00 34.91 83 ASP A O 1
ATOM 618 N N . GLU A 1 84 ? 4.100 30.869 9.520 1.00 44.72 84 GLU A N 1
ATOM 619 C CA . GLU A 1 84 ? 2.727 30.353 9.441 1.00 44.72 84 GLU A CA 1
ATOM 620 C C . GLU A 1 84 ? 2.196 29.702 8.141 1.00 44.72 84 GLU A C 1
ATOM 622 O O . GLU A 1 84 ? 1.730 30.354 7.206 1.00 44.72 84 GLU A O 1
ATOM 627 N N . GLY A 1 85 ? 2.048 28.363 8.167 1.00 39.03 85 GLY A N 1
ATOM 628 C CA . GLY A 1 85 ? 1.265 27.676 7.132 1.00 39.03 85 GLY A CA 1
ATOM 629 C C . GLY A 1 85 ? 1.072 26.154 7.200 1.00 39.03 85 GLY A C 1
ATOM 630 O O . GLY A 1 85 ? 1.300 25.519 6.177 1.00 39.03 85 GLY A O 1
ATOM 631 N N . SER A 1 86 ? 0.645 25.540 8.325 1.00 41.53 86 SER A N 1
ATOM 632 C CA . SER A 1 86 ? -0.135 24.256 8.317 1.00 41.53 86 SER A CA 1
ATOM 633 C C . SER A 1 86 ? -0.502 23.646 9.694 1.00 41.53 86 SER A C 1
ATOM 635 O O . SER A 1 86 ? -0.620 22.426 9.826 1.00 41.53 86 SER A O 1
ATOM 637 N N . ASP A 1 87 ? -0.783 24.439 10.735 1.00 39.12 87 ASP A N 1
ATOM 638 C CA . ASP A 1 87 ? -1.081 23.897 12.081 1.00 39.12 87 ASP A CA 1
ATOM 639 C C . ASP A 1 87 ? -2.538 23.378 12.261 1.00 39.12 87 ASP A C 1
ATOM 641 O O . ASP A 1 87 ? -3.243 23.704 13.217 1.00 39.12 87 ASP A O 1
ATOM 645 N N . PHE A 1 88 ? -3.031 22.572 11.306 1.00 42.78 88 PHE A N 1
ATOM 646 C CA . PHE A 1 88 ? -4.429 22.102 11.262 1.00 42.78 88 PHE A CA 1
ATOM 647 C C . PHE A 1 88 ? -4.653 20.662 11.766 1.00 42.78 88 PHE A C 1
ATOM 649 O O . PHE A 1 88 ? -5.763 20.328 12.177 1.00 42.78 88 PHE A O 1
ATOM 656 N N . ILE A 1 89 ? -3.633 19.792 11.781 1.00 43.31 89 ILE A N 1
ATOM 657 C CA . ILE A 1 89 ? -3.817 18.355 12.105 1.00 43.31 89 ILE A CA 1
ATOM 658 C C . ILE A 1 89 ? -3.411 17.991 13.551 1.00 43.31 89 ILE A C 1
ATOM 660 O O . ILE A 1 89 ? -3.862 16.982 14.095 1.00 43.31 89 ILE A O 1
ATOM 664 N N . THR A 1 90 ? -2.660 18.845 14.253 1.00 38.06 90 THR A N 1
ATOM 665 C CA . THR A 1 90 ? -2.161 18.554 15.616 1.00 38.06 90 THR A CA 1
ATOM 666 C C . THR A 1 90 ? -3.228 18.708 16.719 1.00 38.06 90 THR A C 1
ATOM 668 O O . THR A 1 90 ? -3.103 18.127 17.802 1.00 38.06 90 THR A O 1
ATOM 671 N N . ARG A 1 91 ? -4.323 19.445 16.469 1.00 37.03 91 ARG A N 1
ATOM 672 C CA . ARG A 1 91 ? -5.287 19.867 17.512 1.00 37.03 91 ARG A CA 1
ATOM 673 C C . ARG A 1 91 ? -6.232 18.799 18.073 1.00 37.03 91 ARG A C 1
ATOM 675 O O . ARG A 1 91 ? -6.979 19.106 18.996 1.00 37.03 91 ARG A O 1
ATOM 682 N N . ASN A 1 92 ? -6.168 17.549 17.611 1.00 35.91 92 ASN A N 1
ATOM 683 C CA . ASN A 1 92 ? -6.988 16.450 18.147 1.00 35.91 92 ASN A CA 1
ATOM 684 C C . ASN A 1 92 ? -6.233 15.514 19.118 1.00 35.91 92 ASN A C 1
ATOM 686 O O . ASN A 1 92 ? -6.661 14.388 19.364 1.00 35.91 92 ASN A O 1
ATOM 690 N N . ARG A 1 93 ? -5.095 15.962 19.680 1.00 48.69 93 ARG A N 1
ATOM 691 C CA . ARG A 1 93 ? -4.221 15.132 20.537 1.00 48.69 93 ARG A CA 1
ATOM 692 C C . ARG A 1 93 ? -4.238 15.457 22.041 1.00 48.69 93 ARG A C 1
ATOM 694 O O . ARG A 1 93 ? -3.549 14.774 22.790 1.00 48.69 93 ARG A O 1
ATOM 701 N N . SER A 1 94 ? -4.983 16.467 22.508 1.00 42.12 94 SER A N 1
ATOM 702 C CA . SER A 1 94 ? -4.821 16.975 23.890 1.00 42.12 94 SER A CA 1
ATOM 703 C C . SER A 1 94 ? -6.107 17.373 24.640 1.00 42.12 94 SER A C 1
ATOM 705 O O . SER A 1 94 ? -6.069 18.269 25.480 1.00 42.12 94 SER A O 1
ATOM 707 N N . LEU A 1 95 ? -7.237 16.698 24.396 1.00 45.69 95 LEU A N 1
ATOM 708 C CA . LEU A 1 95 ? -8.448 16.828 25.228 1.00 45.69 95 LEU A CA 1
ATOM 709 C C . LEU A 1 95 ? -9.125 15.475 25.503 1.00 45.69 95 LEU A C 1
ATOM 711 O O . LEU A 1 95 ? -10.306 15.296 25.243 1.00 45.69 95 LEU A O 1
ATOM 715 N N . MET A 1 96 ? -8.383 14.530 26.084 1.00 37.88 96 MET A N 1
ATOM 716 C CA . MET A 1 96 ? -8.954 13.458 26.912 1.00 37.88 96 MET A CA 1
ATOM 717 C C . MET A 1 96 ? -8.033 13.245 28.111 1.00 37.88 96 MET A C 1
ATOM 719 O O . MET A 1 96 ? -7.027 12.546 28.028 1.00 37.88 96 MET A O 1
ATOM 723 N N . SER A 1 97 ? -8.364 13.911 29.218 1.00 36.84 97 SER A N 1
ATOM 724 C CA . SER A 1 97 ? -7.677 13.737 30.497 1.00 36.84 97 SER A CA 1
ATOM 725 C C . SER A 1 97 ? -8.048 12.368 31.084 1.00 36.84 97 SER A C 1
ATOM 727 O O . SER A 1 97 ? -9.235 12.146 31.338 1.00 36.84 97 SER A O 1
ATOM 729 N N . PRO A 1 98 ? -7.096 11.446 31.331 1.00 40.59 98 PRO A N 1
ATOM 730 C CA . PRO A 1 98 ? -7.369 10.156 31.962 1.00 40.59 98 PRO A CA 1
ATOM 731 C C . PRO A 1 98 ? -7.483 10.317 33.487 1.00 40.59 98 PRO A C 1
ATOM 733 O O . PRO A 1 98 ? -6.798 9.658 34.265 1.00 40.59 98 PRO A O 1
ATOM 736 N N . ALA A 1 99 ? -8.352 11.226 33.922 1.00 38.59 99 ALA A N 1
ATOM 737 C CA . ALA A 1 99 ? -8.627 11.506 35.322 1.00 38.59 99 ALA A CA 1
ATOM 738 C C . ALA A 1 99 ? -9.878 10.754 35.799 1.00 38.59 99 ALA A C 1
ATOM 740 O O . ALA A 1 99 ? -10.801 11.383 36.293 1.00 38.59 99 ALA A O 1
ATOM 741 N N . TYR A 1 100 ? -9.914 9.426 35.636 1.00 41.03 100 TYR A N 1
ATOM 742 C CA . TYR A 1 100 ? -10.677 8.502 36.490 1.00 41.03 100 TYR A CA 1
ATOM 743 C C . TYR A 1 100 ? -10.222 7.049 36.263 1.00 41.03 100 TYR A C 1
ATOM 745 O O . TYR A 1 100 ? -10.000 6.629 35.133 1.00 41.03 100 TYR A O 1
ATOM 753 N N . CYS A 1 101 ? -10.181 6.276 37.355 1.00 37.31 101 CYS A N 1
ATOM 754 C CA . CYS A 1 101 ? -10.033 4.813 37.388 1.00 37.31 101 CYS A CA 1
ATOM 755 C C . CYS A 1 101 ? -8.650 4.211 37.033 1.00 37.31 101 CYS A C 1
ATOM 757 O O . CYS A 1 101 ? -8.502 3.525 36.032 1.00 37.31 101 CYS A O 1
ATOM 759 N N . THR A 1 102 ? -7.681 4.364 37.946 1.00 36.56 102 THR A N 1
ATOM 760 C CA . THR A 1 102 ? -7.016 3.210 38.604 1.00 36.56 102 THR A CA 1
ATOM 761 C C . THR A 1 102 ? -6.338 3.672 39.893 1.00 36.56 102 THR A C 1
ATOM 763 O O . THR A 1 102 ? -5.138 3.929 39.939 1.00 36.56 102 THR A O 1
ATOM 766 N N . GLN A 1 103 ? -7.121 3.750 40.967 1.00 33.62 103 GLN A N 1
ATOM 767 C CA . GLN A 1 103 ? -6.602 3.534 42.312 1.00 33.62 103 GLN A CA 1
ATOM 768 C C . GLN A 1 103 ? -7.393 2.362 42.886 1.00 33.62 103 GLN A C 1
ATOM 770 O O . GLN A 1 103 ? -8.366 2.546 43.610 1.00 33.62 103 GLN A O 1
ATOM 775 N N . GLU A 1 104 ? -7.000 1.145 42.501 1.00 29.56 104 GLU A N 1
ATOM 776 C CA . GLU A 1 104 ? -7.410 -0.053 43.229 1.00 29.56 104 GLU A CA 1
ATOM 777 C C . GLU A 1 104 ? -6.704 -0.030 44.587 1.00 29.56 104 GLU A C 1
ATOM 779 O O . GLU A 1 104 ? -5.646 -0.626 44.795 1.00 29.56 104 GLU A O 1
ATOM 784 N N . SER A 1 105 ? -7.302 0.685 45.540 1.00 32.25 105 SER A N 1
ATOM 785 C CA . SER A 1 105 ? -7.156 0.316 46.938 1.00 32.25 105 SER A CA 1
ATOM 786 C C . SER A 1 105 ? -7.607 -1.135 47.052 1.00 32.25 105 SER A C 1
ATOM 788 O O . SER A 1 105 ? -8.785 -1.437 46.859 1.00 32.25 105 SER A O 1
ATOM 790 N N . ARG A 1 106 ? -6.649 -2.025 47.328 1.00 40.31 106 ARG A N 1
ATOM 791 C CA . ARG A 1 106 ? -6.860 -3.439 47.647 1.00 40.31 106 ARG A CA 1
ATOM 792 C C . ARG A 1 106 ? -7.679 -3.546 48.935 1.00 40.31 106 ARG A C 1
ATOM 794 O O . ARG A 1 106 ? -7.150 -3.850 50.001 1.00 40.31 106 ARG A O 1
ATOM 801 N N . GLU A 1 107 ? -8.979 -3.303 48.830 1.00 34.66 107 GLU A N 1
ATOM 802 C CA . GLU A 1 107 ? -9.956 -3.796 49.788 1.00 34.66 107 GLU A CA 1
ATOM 803 C C . GLU A 1 107 ? -10.117 -5.286 49.517 1.00 34.66 107 GLU A C 1
ATOM 805 O O . GLU A 1 107 ? -10.969 -5.755 48.765 1.00 34.66 107 GLU A O 1
ATOM 810 N N . GLU A 1 108 ? -9.193 -6.029 50.115 1.00 30.28 108 GLU A N 1
ATOM 811 C CA . GLU A 1 108 ? -9.264 -7.466 50.288 1.00 30.28 108 GLU A CA 1
ATOM 812 C C . GLU A 1 108 ? -10.496 -7.770 51.144 1.00 30.28 108 GLU A C 1
ATOM 814 O O . GLU A 1 108 ? -10.405 -7.856 52.366 1.00 30.28 108 GLU A O 1
ATOM 819 N N . ILE A 1 109 ? -11.667 -7.858 50.500 1.00 35.25 109 ILE A N 1
ATOM 820 C CA . ILE A 1 109 ? -12.921 -8.255 51.145 1.00 35.25 109 ILE A CA 1
ATOM 821 C C . ILE A 1 109 ? -12.654 -9.619 51.784 1.00 35.25 109 ILE A C 1
ATOM 823 O O . ILE A 1 109 ? -12.476 -10.596 51.047 1.00 35.25 109 ILE A O 1
ATOM 827 N N . PRO A 1 110 ? -12.627 -9.732 53.126 1.00 33.44 110 PRO A N 1
ATOM 828 C CA . PRO A 1 110 ? -12.411 -11.017 53.751 1.00 33.44 110 PRO A CA 1
ATOM 829 C C . PRO A 1 110 ? -13.596 -11.888 53.366 1.00 33.44 110 PRO A C 1
ATOM 831 O O . PRO A 1 110 ? -14.746 -11.514 53.621 1.00 33.44 110 PRO A O 1
ATOM 834 N N . GLY A 1 111 ? -13.315 -13.031 52.740 1.00 36.69 111 GLY A N 1
ATOM 835 C CA . GLY A 1 111 ? -14.307 -14.045 52.411 1.00 36.69 111 GLY A CA 1
ATOM 836 C C . GLY A 1 111 ? -14.932 -14.582 53.690 1.00 36.69 111 GLY A C 1
ATOM 837 O O . GLY A 1 111 ? -14.540 -15.630 54.194 1.00 36.69 111 GLY A O 1
ATOM 838 N N . ARG A 1 112 ? -15.900 -13.845 54.242 1.00 38.19 112 ARG A N 1
ATOM 839 C CA . ARG A 1 112 ? -16.675 -14.252 55.406 1.00 38.19 112 ARG A CA 1
ATOM 840 C C . ARG A 1 112 ? -17.732 -15.228 54.921 1.00 38.19 112 ARG A C 1
ATOM 842 O O . ARG A 1 112 ? -18.920 -14.914 54.879 1.00 38.19 112 ARG A O 1
ATOM 849 N N . GLU A 1 113 ? -17.262 -16.416 54.547 1.00 35.34 113 GLU A N 1
ATOM 850 C CA . GLU A 1 113 ? -18.078 -17.617 54.506 1.00 35.34 113 GLU A CA 1
ATOM 851 C C . GLU A 1 113 ? -18.807 -17.690 55.845 1.00 35.34 113 GLU A C 1
ATOM 853 O O . GLU A 1 113 ? -18.221 -17.961 56.897 1.00 35.34 113 GLU A O 1
ATOM 858 N N . ALA A 1 114 ? -20.091 -17.345 55.818 1.00 36.41 114 ALA A N 1
ATOM 859 C CA . ALA A 1 114 ? -20.953 -17.461 56.970 1.00 36.41 114 ALA A CA 1
ATOM 860 C C . ALA A 1 114 ? -21.193 -18.952 57.184 1.00 36.41 114 ALA A C 1
ATOM 862 O O . ALA A 1 114 ? -22.179 -19.500 56.693 1.00 36.41 114 ALA A O 1
ATOM 863 N N . ARG A 1 115 ? -20.254 -19.605 57.882 1.00 37.50 115 ARG A N 1
ATOM 864 C CA . ARG A 1 115 ? -20.430 -20.964 58.376 1.00 37.50 115 ARG A CA 1
ATOM 865 C C . ARG A 1 115 ? -21.744 -21.014 59.134 1.00 37.50 115 ARG A C 1
ATOM 867 O O . ARG A 1 115 ? -21.892 -20.418 60.198 1.00 37.50 115 ARG A O 1
ATOM 874 N N . THR A 1 116 ? -22.708 -21.699 58.537 1.00 42.81 116 THR A N 1
ATOM 875 C CA . THR A 1 116 ? -24.002 -22.029 59.128 1.00 42.81 116 THR A CA 1
ATOM 876 C C . THR A 1 116 ? -23.834 -23.204 60.084 1.00 42.81 116 THR A C 1
ATOM 878 O O . THR A 1 116 ? -24.477 -24.240 59.938 1.00 42.81 116 THR A O 1
ATOM 881 N N . ASP A 1 117 ? -22.944 -23.035 61.060 1.00 40.81 117 ASP A N 1
ATOM 882 C CA . ASP A 1 117 ? -22.899 -23.900 62.228 1.00 40.81 117 ASP A CA 1
ATOM 883 C C . ASP A 1 117 ? -24.108 -23.526 63.114 1.00 40.81 117 ASP A C 1
ATOM 885 O O . ASP A 1 117 ? -24.349 -22.335 63.353 1.00 40.81 117 ASP A O 1
ATOM 889 N N . PRO A 1 118 ? -24.939 -24.495 63.540 1.00 51.19 118 PRO A N 1
ATOM 890 C CA . PRO A 1 118 ? -26.111 -24.209 64.359 1.00 51.19 118 PRO A CA 1
ATOM 891 C C . PRO A 1 118 ? -25.677 -23.703 65.746 1.00 51.19 118 PRO A C 1
ATOM 893 O O . PRO A 1 118 ? -24.660 -24.166 66.267 1.00 51.19 118 PRO A O 1
ATOM 896 N N . PRO A 1 119 ? -26.428 -22.779 66.376 1.00 52.03 119 PRO A N 1
ATOM 897 C CA . PRO A 1 119 ? -26.119 -22.348 67.731 1.00 52.03 119 PRO A CA 1
ATOM 898 C C . PRO A 1 119 ? -26.260 -23.528 68.697 1.00 52.03 119 PRO A C 1
ATOM 900 O O . PRO A 1 119 ? -27.285 -24.210 68.727 1.00 52.03 119 PRO A O 1
ATOM 903 N N . ASP A 1 120 ? -25.200 -23.749 69.467 1.00 48.03 120 ASP A N 1
ATOM 904 C CA . ASP A 1 120 ? -25.063 -24.847 70.417 1.00 48.03 120 ASP A CA 1
ATOM 905 C C . ASP A 1 120 ? -26.138 -24.795 71.523 1.00 48.03 120 ASP A C 1
ATOM 907 O O . ASP A 1 120 ? -26.548 -23.720 71.974 1.00 48.03 120 ASP A O 1
ATOM 911 N N . GLY A 1 121 ? -26.584 -25.964 71.991 1.00 53.66 121 GLY A N 1
ATOM 912 C CA . GLY A 1 121 ? -27.790 -26.152 72.814 1.00 53.66 121 GLY A CA 1
ATOM 913 C C . GLY A 1 121 ? -27.733 -25.593 74.246 1.00 53.66 121 GLY A C 1
ATOM 914 O O . GLY A 1 121 ? -28.619 -25.871 75.055 1.00 53.66 121 GLY A O 1
ATOM 915 N N . GLN A 1 122 ? -26.702 -24.820 74.596 1.00 50.59 122 GLN A N 1
ATOM 916 C CA . GLN A 1 122 ? -26.497 -24.295 75.949 1.00 50.59 122 GLN A CA 1
ATOM 917 C C . GLN A 1 122 ? -27.324 -23.038 76.275 1.00 50.59 122 GLN A C 1
ATOM 919 O O . GLN A 1 122 ? -27.702 -22.866 77.436 1.00 50.59 122 GLN A O 1
ATOM 924 N N . GLN A 1 123 ? -27.655 -22.173 75.304 1.00 52.22 123 GLN A N 1
ATOM 925 C CA . GLN A 1 123 ? -28.306 -20.880 75.607 1.00 52.22 123 GLN A CA 1
ATOM 926 C C . GLN A 1 123 ? -29.752 -21.008 76.126 1.00 52.22 123 GLN A C 1
ATOM 928 O O . GLN A 1 123 ? -30.168 -20.236 76.997 1.00 52.22 123 GLN A O 1
ATOM 933 N N . ASP A 1 124 ? -30.513 -22.008 75.670 1.00 50.50 124 ASP A N 1
ATOM 934 C CA . ASP A 1 124 ? -31.905 -22.211 76.106 1.00 50.50 124 ASP A CA 1
ATOM 935 C C . ASP A 1 124 ? -32.018 -22.588 77.596 1.00 50.50 124 ASP A C 1
ATOM 937 O O . ASP A 1 124 ? -33.012 -22.266 78.260 1.00 50.50 124 ASP A O 1
ATOM 941 N N . SER A 1 125 ? -30.975 -23.214 78.152 1.00 54.72 125 SER A N 1
ATOM 942 C CA . SER A 1 125 ? -30.935 -23.675 79.547 1.00 54.72 125 SER A CA 1
ATOM 943 C C . SER A 1 125 ? -30.825 -22.520 80.551 1.00 54.72 125 SER A C 1
ATOM 945 O O . SER A 1 125 ? -31.524 -22.503 81.569 1.00 54.72 125 SER A O 1
ATOM 947 N N . GLU A 1 126 ? -29.987 -21.519 80.269 1.00 54.06 126 GLU A N 1
ATOM 948 C CA . GLU A 1 126 ? -29.873 -20.317 81.110 1.00 54.06 126 GLU A CA 1
ATOM 949 C C . GLU A 1 126 ? -31.065 -19.372 80.922 1.00 54.06 126 GLU A C 1
ATOM 951 O O . GLU A 1 126 ? -31.568 -18.798 81.894 1.00 54.06 126 GLU A O 1
ATOM 956 N N . CYS A 1 127 ? -31.579 -19.270 79.691 1.00 54.75 127 CYS A N 1
ATOM 957 C CA . CYS A 1 127 ? -32.767 -18.483 79.379 1.00 54.75 127 CYS A CA 1
ATOM 958 C C . CYS A 1 127 ? -33.992 -18.943 80.196 1.00 54.75 127 CYS A C 1
ATOM 960 O O . CYS A 1 127 ? -34.713 -18.109 80.750 1.00 54.75 127 CYS A O 1
ATOM 962 N N . ASN A 1 128 ? -34.207 -20.258 80.335 1.00 57.34 128 ASN A N 1
ATOM 963 C CA . ASN A 1 128 ? -35.295 -20.810 81.152 1.00 57.34 128 ASN A CA 1
ATOM 964 C C . ASN A 1 128 ? -35.141 -20.497 82.648 1.00 57.34 128 ASN A C 1
ATOM 966 O O . ASN A 1 128 ? -36.066 -19.956 83.259 1.00 57.34 128 ASN A O 1
ATOM 970 N N . ARG A 1 129 ? -33.959 -20.743 83.230 1.00 66.25 129 ARG A N 1
ATOM 971 C CA . ARG A 1 129 ? -33.693 -20.482 84.661 1.00 66.25 129 ARG A CA 1
ATOM 972 C C . ARG A 1 129 ? -33.908 -19.017 85.058 1.00 66.25 129 ARG A C 1
ATOM 974 O O . ARG A 1 129 ? -34.292 -18.736 86.192 1.00 66.25 129 ARG A O 1
ATOM 981 N N . ASN A 1 130 ? -33.668 -18.076 84.145 1.00 66.19 130 ASN A N 1
ATOM 982 C CA . ASN A 1 130 ? -33.879 -16.649 84.397 1.00 66.19 130 ASN A CA 1
ATOM 983 C C . ASN A 1 130 ? -35.356 -16.227 84.274 1.00 66.19 130 ASN A C 1
ATOM 985 O O . ASN A 1 130 ? -35.807 -15.369 85.038 1.00 66.19 130 ASN A O 1
ATOM 989 N N . LYS A 1 131 ? -36.136 -16.865 83.390 1.00 71.56 131 LYS A N 1
ATOM 990 C CA . LYS A 1 131 ? -37.598 -16.678 83.305 1.00 71.56 131 LYS A CA 1
ATOM 991 C C . LYS A 1 131 ? -38.292 -17.164 84.577 1.00 71.56 131 LYS A C 1
ATOM 993 O O . LYS A 1 131 ? -39.052 -16.413 85.178 1.00 71.56 131 LYS A O 1
ATOM 998 N N . GLU A 1 132 ? -37.961 -18.368 85.036 1.00 72.12 132 GLU A N 1
ATOM 999 C CA . GLU A 1 132 ? -38.536 -18.992 86.237 1.00 72.12 132 GLU A CA 1
ATOM 1000 C C . GLU A 1 132 ? -38.293 -18.154 87.510 1.00 72.12 132 GLU A C 1
ATOM 1002 O O . GLU A 1 132 ? -39.220 -17.869 88.270 1.00 72.12 132 GLU A O 1
ATOM 1007 N N . LYS A 1 133 ? -37.068 -17.636 87.687 1.00 77.06 133 LYS A N 1
ATOM 1008 C CA . LYS A 1 133 ? -36.726 -16.698 88.775 1.00 77.06 133 LYS A CA 1
ATOM 1009 C C . LYS A 1 133 ? -37.459 -15.355 88.691 1.00 77.06 133 LYS A C 1
ATOM 1011 O O . LYS A 1 133 ? -37.641 -14.708 89.721 1.00 77.06 133 LYS A O 1
ATOM 1016 N N . THR A 1 134 ? -37.835 -14.908 87.494 1.00 75.69 134 THR A N 1
ATOM 1017 C CA . THR A 1 134 ? -38.573 -13.650 87.294 1.00 75.69 134 THR A CA 1
ATOM 1018 C C . THR A 1 134 ? -40.058 -13.848 87.598 1.00 75.69 134 THR A C 1
ATOM 1020 O O . THR A 1 134 ? -40.607 -13.105 88.407 1.00 75.69 134 THR A O 1
ATOM 1023 N N . LEU A 1 135 ? -40.657 -14.933 87.093 1.00 81.44 135 LEU A N 1
ATOM 1024 C CA . LEU A 1 135 ? -42.006 -15.388 87.453 1.00 81.44 135 LEU A CA 1
ATOM 1025 C C . LEU A 1 135 ? -42.188 -15.509 88.974 1.00 81.44 135 LEU A C 1
ATOM 1027 O O . LEU A 1 135 ? -43.154 -14.983 89.519 1.00 81.44 135 LEU A O 1
ATOM 1031 N N . GLY A 1 136 ? -41.231 -16.118 89.685 1.00 82.19 136 GLY A N 1
ATOM 1032 C CA . GLY A 1 136 ? -41.286 -16.218 91.149 1.00 82.19 136 GLY A CA 1
ATOM 1033 C C . GLY A 1 136 ? -41.350 -14.857 91.865 1.00 82.19 136 GLY A C 1
ATOM 1034 O O . GLY A 1 136 ? -42.053 -14.718 92.866 1.00 82.19 136 GLY A O 1
ATOM 1035 N N . LYS A 1 137 ? -40.671 -13.829 91.335 1.00 86.62 137 LYS A N 1
ATOM 1036 C CA . LYS A 1 137 ? -40.722 -12.455 91.870 1.00 86.62 137 LYS A CA 1
ATOM 1037 C C . LYS A 1 137 ? -42.046 -11.758 91.552 1.00 86.62 137 LYS A C 1
ATOM 1039 O O . LYS A 1 137 ? -42.585 -11.069 92.413 1.00 86.62 137 LYS A O 1
ATOM 1044 N N . GLU A 1 138 ? -42.586 -11.950 90.351 1.00 84.81 138 GLU A N 1
ATOM 1045 C CA . GLU A 1 138 ? -43.885 -11.388 89.958 1.00 84.81 138 GLU A CA 1
ATOM 1046 C C . GLU A 1 138 ? -45.043 -11.986 90.768 1.00 84.81 138 GLU A C 1
ATOM 1048 O O . GLU A 1 138 ? -45.931 -11.251 91.199 1.00 84.81 138 GLU A O 1
ATOM 1053 N N . VAL A 1 139 ? -45.002 -13.292 91.057 1.00 86.00 139 VAL A N 1
ATOM 1054 C CA . VAL A 1 139 ? -45.979 -13.967 91.930 1.00 86.00 139 VAL A CA 1
ATOM 1055 C C . VAL A 1 139 ? -45.939 -13.402 93.355 1.00 86.00 139 VAL A C 1
ATOM 1057 O O . VAL A 1 139 ? -46.993 -13.139 93.935 1.00 86.00 139 VAL A O 1
ATOM 1060 N N . LEU A 1 140 ? -44.746 -13.148 93.908 1.00 87.88 140 LEU A N 1
ATOM 1061 C CA . LEU A 1 140 ? -44.587 -12.496 95.216 1.00 87.88 140 LEU A CA 1
ATOM 1062 C C . LEU A 1 140 ? -45.181 -11.078 95.234 1.00 87.88 140 LEU A C 1
ATOM 1064 O O . LEU A 1 140 ? -45.931 -10.745 96.153 1.00 87.88 140 LEU A O 1
ATOM 1068 N N . LEU A 1 141 ? -44.904 -10.265 94.208 1.00 87.62 141 LEU A N 1
ATOM 1069 C CA . LEU A 1 141 ? -45.450 -8.907 94.079 1.00 87.62 141 LEU A CA 1
ATOM 1070 C C . LEU A 1 141 ? -46.980 -8.905 93.932 1.00 87.62 141 LEU A C 1
ATOM 1072 O O . LEU A 1 141 ? -47.658 -8.099 94.569 1.00 87.62 141 LEU A O 1
ATOM 1076 N N . LEU A 1 142 ? -47.537 -9.828 93.141 1.00 86.12 142 LEU A N 1
ATOM 1077 C CA . LEU A 1 142 ? -48.985 -9.989 92.998 1.00 86.12 142 LEU A CA 1
ATOM 1078 C C . LEU A 1 142 ? -49.634 -10.374 94.334 1.00 86.12 142 LEU A C 1
ATOM 1080 O O . LEU A 1 142 ? -50.634 -9.779 94.730 1.00 86.12 142 LEU A O 1
ATOM 1084 N N . MET A 1 143 ? -49.049 -11.330 95.058 1.00 86.69 143 MET A N 1
ATOM 1085 C CA . MET A 1 143 ? -49.575 -11.780 96.348 1.00 86.69 143 MET A CA 1
ATOM 1086 C C . MET A 1 143 ? -49.505 -10.676 97.417 1.00 86.69 143 MET A C 1
ATOM 1088 O O . MET A 1 143 ? -50.431 -10.533 98.214 1.00 86.69 143 MET A O 1
ATOM 1092 N N . GLN A 1 144 ? -48.469 -9.830 97.388 1.00 87.56 144 GLN A N 1
ATOM 1093 C CA . GLN A 1 144 ? -48.381 -8.639 98.237 1.00 87.56 144 GLN A CA 1
ATOM 1094 C C . GLN A 1 144 ? -49.479 -7.609 97.907 1.00 87.56 144 GLN A C 1
ATOM 1096 O O . GLN A 1 144 ? -50.133 -7.112 98.823 1.00 87.56 144 GLN A O 1
ATOM 1101 N N . ALA A 1 145 ? -49.743 -7.344 96.622 1.00 85.69 145 ALA A N 1
ATOM 1102 C CA . ALA A 1 145 ? -50.792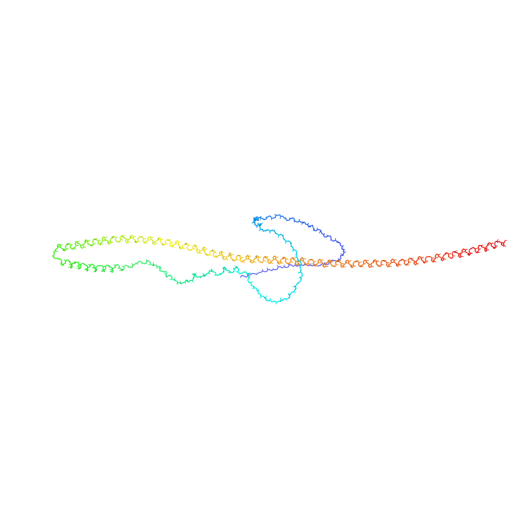 -6.418 96.177 1.00 85.69 145 ALA A CA 1
ATOM 1103 C C . ALA A 1 145 ? -52.227 -6.919 96.453 1.00 85.69 145 ALA A C 1
ATOM 1105 O O . ALA A 1 145 ? -53.144 -6.120 96.634 1.00 85.69 145 ALA A O 1
ATOM 1106 N N . LEU A 1 146 ? -52.444 -8.236 96.526 1.00 87.56 146 LEU A N 1
ATOM 1107 C CA . LEU A 1 146 ? -53.733 -8.812 96.933 1.00 87.56 146 LEU A CA 1
ATOM 1108 C C . LEU A 1 146 ? -53.941 -8.777 98.455 1.00 87.56 146 LEU A C 1
ATOM 1110 O O . LEU A 1 146 ? -55.079 -8.784 98.924 1.00 87.56 146 LEU A O 1
ATOM 1114 N N . ASN A 1 147 ? -52.869 -8.710 99.248 1.00 87.25 147 ASN A N 1
ATOM 1115 C CA . ASN A 1 147 ? -52.963 -8.595 100.705 1.00 87.25 147 ASN A CA 1
ATOM 1116 C C . ASN A 1 147 ? -53.325 -7.182 101.189 1.00 87.25 147 ASN A C 1
ATOM 1118 O O . ASN A 1 147 ? -53.821 -7.054 102.304 1.00 87.25 147 ASN A O 1
ATOM 1122 N N . THR A 1 148 ? -53.154 -6.145 100.362 1.00 84.81 148 THR A N 1
ATOM 1123 C CA . THR A 1 148 ? -53.587 -4.769 100.680 1.00 84.81 148 THR A CA 1
ATOM 1124 C C . THR A 1 148 ? -55.079 -4.510 100.451 1.00 84.81 148 THR A C 1
ATOM 1126 O O . THR A 1 148 ? -55.569 -3.449 100.821 1.00 84.81 148 THR A O 1
ATOM 1129 N N . LEU A 1 149 ? -55.804 -5.455 99.847 1.00 87.31 149 LEU A N 1
ATOM 1130 C CA . LEU A 1 149 ? -57.258 -5.391 99.668 1.00 87.31 149 LEU A CA 1
ATOM 1131 C C . LEU A 1 149 ? -57.943 -6.052 100.874 1.00 87.31 149 LEU A C 1
ATOM 1133 O O . LEU A 1 149 ? -57.504 -7.113 101.331 1.00 87.31 149 LEU A O 1
ATOM 1137 N N . SER A 1 150 ? -58.992 -5.432 101.412 1.00 79.56 150 SER A N 1
ATOM 1138 C CA . SER A 1 150 ? -59.615 -5.859 102.673 1.00 79.56 150 SER A CA 1
ATOM 1139 C C . SER A 1 150 ? -60.771 -6.841 102.476 1.00 79.56 150 SER A C 1
ATOM 1141 O O . SER A 1 150 ? -60.980 -7.690 103.343 1.00 79.56 150 SER A O 1
ATOM 1143 N N . THR A 1 151 ? -61.478 -6.791 101.344 1.00 89.31 151 THR A N 1
ATOM 1144 C CA . THR A 1 151 ? -62.581 -7.722 101.037 1.00 89.31 151 THR A CA 1
ATOM 1145 C C . THR A 1 151 ? -62.158 -8.843 100.072 1.00 89.31 151 THR A C 1
ATOM 1147 O O . THR A 1 151 ? -61.251 -8.655 99.250 1.00 89.31 151 THR A O 1
ATOM 1150 N N . PRO A 1 152 ? -62.778 -10.039 100.140 1.00 85.25 152 PRO A N 1
ATOM 1151 C CA . PRO A 1 152 ? -62.517 -11.104 99.174 1.00 85.25 152 PRO A CA 1
ATOM 1152 C C . PRO A 1 152 ? -63.027 -10.752 97.764 1.00 85.25 152 PRO A C 1
ATOM 1154 O O . PRO A 1 152 ? -62.377 -11.121 96.783 1.00 85.25 152 PRO A O 1
ATOM 1157 N N . GLU A 1 153 ? -64.117 -9.986 97.641 1.00 87.81 153 GLU A N 1
ATOM 1158 C CA . GLU A 1 153 ? -64.646 -9.499 96.361 1.00 87.81 153 GLU A CA 1
ATOM 1159 C C . GLU A 1 153 ? -63.648 -8.591 95.623 1.00 87.81 153 GLU A C 1
ATOM 1161 O O . GLU A 1 153 ? -63.436 -8.766 94.421 1.00 87.81 153 GLU A O 1
ATOM 1166 N N . GLU A 1 154 ? -62.974 -7.666 96.318 1.00 88.44 154 GLU A N 1
ATOM 1167 C CA . GLU A 1 154 ? -61.945 -6.803 95.714 1.00 88.44 154 GLU A CA 1
ATOM 1168 C C . GLU A 1 154 ? -60.746 -7.610 95.200 1.00 88.44 154 GLU A C 1
ATOM 1170 O O . GLU A 1 154 ? -60.242 -7.342 94.107 1.00 88.44 154 GLU A O 1
ATOM 1175 N N . LYS A 1 155 ? -60.302 -8.629 95.953 1.00 89.19 155 LYS A N 1
ATOM 1176 C CA . LYS A 1 155 ? -59.203 -9.522 95.536 1.00 89.19 155 LYS A CA 1
ATOM 1177 C C . LYS A 1 155 ? -59.564 -10.300 94.278 1.00 89.19 155 LYS A C 1
ATOM 1179 O O . LYS A 1 155 ? -58.736 -10.420 93.373 1.00 89.19 155 LYS A O 1
ATOM 1184 N N . LEU A 1 156 ? -60.801 -10.792 94.204 1.00 89.75 156 LEU A N 1
ATOM 1185 C CA . LEU A 1 156 ? -61.319 -11.474 93.024 1.00 89.75 156 LEU A CA 1
ATOM 1186 C C . LEU A 1 156 ? -61.393 -10.519 91.824 1.00 89.75 156 LEU A C 1
ATOM 1188 O O . LEU A 1 156 ? -60.888 -10.853 90.756 1.00 89.75 156 LEU A O 1
ATOM 1192 N N . ALA A 1 157 ? -61.934 -9.310 92.002 1.00 89.50 157 ALA A N 1
ATOM 1193 C CA . ALA A 1 157 ? -62.010 -8.302 90.944 1.00 89.50 157 ALA A CA 1
ATOM 1194 C C . ALA A 1 157 ? -60.618 -7.896 90.418 1.00 89.50 157 ALA A C 1
ATOM 1196 O O . ALA A 1 157 ? -60.417 -7.802 89.204 1.00 89.50 157 ALA A O 1
ATOM 1197 N N . ALA A 1 158 ? -59.638 -7.719 91.311 1.00 90.50 158 ALA A N 1
ATOM 1198 C CA . ALA A 1 158 ? -58.254 -7.424 90.949 1.00 90.50 158 ALA A CA 1
ATOM 1199 C C . ALA A 1 158 ? -57.597 -8.572 90.159 1.00 90.50 158 ALA A C 1
ATOM 1201 O O . ALA A 1 158 ? -56.950 -8.315 89.141 1.00 90.50 158 ALA A O 1
ATOM 1202 N N . LEU A 1 159 ? -57.805 -9.831 90.570 1.00 90.94 159 LEU A N 1
ATOM 1203 C CA . LEU A 1 159 ? -57.347 -11.014 89.831 1.00 90.94 159 LEU A CA 1
ATOM 1204 C C . LEU A 1 159 ? -58.011 -11.132 88.453 1.00 90.94 159 LEU A C 1
ATOM 1206 O O . LEU A 1 159 ? -57.313 -11.335 87.459 1.00 90.94 159 LEU A O 1
ATOM 1210 N N . CYS A 1 160 ? -59.333 -10.959 88.368 1.00 92.50 160 CYS A N 1
ATOM 1211 C CA . CYS A 1 160 ? -60.070 -10.984 87.104 1.00 92.50 160 CYS A CA 1
ATOM 1212 C C . CYS A 1 160 ? -59.571 -9.904 86.136 1.00 92.50 160 CYS A C 1
ATOM 1214 O O . CYS A 1 160 ? -59.359 -10.201 84.960 1.00 92.50 160 CYS A O 1
ATOM 1216 N N . LYS A 1 161 ? -59.311 -8.684 86.628 1.00 93.94 161 LYS A N 1
ATOM 1217 C CA . LYS A 1 161 ? -58.698 -7.617 85.829 1.00 93.94 161 LYS A CA 1
ATOM 1218 C C . LYS A 1 161 ? -57.301 -8.012 85.348 1.00 93.94 161 LYS A C 1
ATOM 1220 O O . LYS A 1 161 ? -57.057 -7.992 84.148 1.00 93.94 161 LYS A O 1
ATOM 1225 N N . LYS A 1 162 ? -56.414 -8.458 86.247 1.00 92.25 162 LYS A N 1
ATOM 1226 C CA . LYS A 1 162 ? -55.049 -8.878 85.877 1.00 92.25 162 LYS A CA 1
ATOM 1227 C C . LYS A 1 162 ? -55.035 -10.003 84.838 1.00 92.25 162 LYS A C 1
ATOM 1229 O O . LYS A 1 162 ? -54.175 -10.005 83.962 1.00 92.25 162 LYS A O 1
ATOM 1234 N N . TYR A 1 163 ? -55.978 -10.941 84.921 1.00 93.56 163 TYR A N 1
ATOM 1235 C CA . TYR A 1 163 ? -56.126 -12.026 83.951 1.00 93.56 163 TYR A CA 1
ATOM 1236 C C . TYR A 1 163 ? -56.672 -11.540 82.598 1.00 93.56 163 TYR A C 1
ATOM 1238 O O . TYR A 1 163 ? -56.210 -11.999 81.553 1.00 93.56 163 TYR A O 1
ATOM 1246 N N . ALA A 1 164 ? -57.608 -10.584 82.597 1.00 95.00 164 ALA A N 1
ATOM 1247 C CA . ALA A 1 164 ? -58.099 -9.940 81.379 1.00 95.00 164 ALA A CA 1
ATOM 1248 C C . ALA A 1 164 ? -56.991 -9.140 80.668 1.00 95.00 164 ALA A C 1
ATOM 1250 O O . ALA A 1 164 ? -56.794 -9.330 79.467 1.00 95.00 164 ALA A O 1
ATOM 1251 N N . ASP A 1 165 ? -56.222 -8.341 81.417 1.00 94.62 165 ASP A N 1
ATOM 1252 C CA . ASP A 1 165 ? -55.067 -7.584 80.916 1.00 94.62 165 ASP A CA 1
ATOM 1253 C C . ASP A 1 165 ? -54.034 -8.536 80.269 1.00 94.62 165 ASP A C 1
ATOM 1255 O O . ASP A 1 165 ? -53.600 -8.323 79.136 1.00 94.62 165 ASP A O 1
ATOM 1259 N N . LEU A 1 166 ? -53.701 -9.648 80.943 1.00 94.44 166 LEU A N 1
ATOM 1260 C CA . LEU A 1 166 ? -52.767 -10.670 80.444 1.00 94.44 166 LEU A CA 1
ATOM 1261 C C . LEU A 1 166 ? -53.282 -11.374 79.171 1.00 94.44 166 LEU A C 1
ATOM 1263 O O . LEU A 1 166 ? -52.512 -11.674 78.255 1.00 94.44 166 LEU A O 1
ATOM 1267 N N . LEU A 1 167 ? -54.591 -11.641 79.088 1.00 95.81 167 LEU A N 1
ATOM 1268 C CA . LEU A 1 167 ? -55.229 -12.201 77.893 1.00 95.81 167 LEU A CA 1
ATOM 1269 C C . LEU A 1 167 ? -55.198 -11.226 76.711 1.00 95.81 167 LEU A C 1
ATOM 1271 O O . LEU A 1 167 ? -55.004 -11.656 75.570 1.00 95.81 167 LEU A O 1
ATOM 1275 N N . GLU A 1 168 ? -55.392 -9.931 76.955 1.00 96.44 168 GLU A N 1
ATOM 1276 C CA . GLU A 1 168 ? -55.268 -8.904 75.922 1.00 96.44 168 GLU A CA 1
ATOM 1277 C C . GLU A 1 168 ? -53.818 -8.754 75.447 1.00 96.44 168 GLU A C 1
ATOM 1279 O O . GLU A 1 168 ? -53.569 -8.765 74.237 1.00 96.44 168 GLU A O 1
ATOM 1284 N N . GLU A 1 169 ? -52.854 -8.707 76.366 1.00 95.94 169 GLU A N 1
ATOM 1285 C CA . GLU A 1 169 ? -51.428 -8.654 76.044 1.00 95.94 169 GLU A CA 1
ATOM 1286 C C . GLU A 1 169 ? -50.994 -9.875 75.219 1.00 95.94 169 GLU A C 1
ATOM 1288 O O . GLU A 1 169 ? -50.411 -9.718 74.145 1.00 95.94 169 GLU A O 1
ATOM 1293 N N . SER A 1 170 ? -51.395 -11.085 75.623 1.00 96.38 170 SER A N 1
ATOM 1294 C CA . SER A 1 170 ? -51.171 -12.325 74.865 1.00 96.38 170 SER A CA 1
ATOM 1295 C C . SER A 1 170 ? -51.750 -12.257 73.443 1.00 96.38 170 SER A C 1
ATOM 1297 O O . SER A 1 170 ? -51.059 -12.552 72.460 1.00 96.38 170 SER A O 1
ATOM 1299 N N . ARG A 1 171 ? -52.992 -11.773 73.286 1.00 97.56 171 ARG A N 1
ATOM 1300 C CA . ARG A 1 171 ? -53.612 -11.545 71.966 1.00 97.56 171 ARG A CA 1
ATOM 1301 C C . ARG A 1 171 ? -52.844 -10.508 71.142 1.00 97.56 171 ARG A C 1
ATOM 1303 O O . ARG A 1 171 ? -52.727 -10.670 69.926 1.00 97.56 171 ARG A O 1
ATOM 1310 N N . ASN A 1 172 ? -52.321 -9.455 71.763 1.00 97.38 172 ASN A N 1
ATOM 1311 C CA . ASN A 1 172 ? -51.574 -8.397 71.084 1.00 97.38 172 ASN A CA 1
ATOM 1312 C C . ASN A 1 172 ? -50.173 -8.863 70.653 1.00 97.38 172 ASN A C 1
ATOM 1314 O O . ASN A 1 172 ? -49.797 -8.641 69.499 1.00 97.38 172 ASN A O 1
ATOM 1318 N N . VAL A 1 173 ? -49.460 -9.620 71.491 1.00 97.06 173 VAL A N 1
ATOM 1319 C CA . VAL A 1 173 ? -48.215 -10.314 71.119 1.00 97.06 173 VAL A CA 1
ATOM 1320 C C . VAL A 1 173 ? -48.465 -11.290 69.966 1.00 97.06 173 VAL A C 1
ATOM 1322 O O . VAL A 1 173 ? -47.720 -11.284 68.987 1.00 97.06 173 VAL A O 1
ATOM 1325 N N . GLN A 1 174 ? -49.558 -12.061 69.993 1.00 97.38 174 GLN A N 1
ATOM 1326 C CA . GLN A 1 174 ? -49.896 -12.989 68.907 1.00 97.38 174 GLN A CA 1
ATOM 1327 C C . GLN A 1 174 ? -50.218 -12.268 67.579 1.00 97.38 174 GLN A C 1
ATOM 1329 O O . GLN A 1 174 ? -49.865 -12.766 66.504 1.00 97.38 174 GLN A O 1
ATOM 1334 N N . LYS A 1 175 ? -50.849 -11.082 67.617 1.00 97.88 175 LYS A N 1
ATOM 1335 C CA . LYS A 1 175 ? -51.023 -10.219 66.429 1.00 97.88 175 LYS A CA 1
ATOM 1336 C C . LYS A 1 175 ? -49.666 -9.737 65.900 1.00 97.88 175 LYS A C 1
ATOM 1338 O O . LYS A 1 175 ? -49.409 -9.872 64.704 1.00 97.88 175 LYS A O 1
ATOM 1343 N N . GLN A 1 176 ? -48.793 -9.229 66.774 1.00 97.88 176 GLN A N 1
ATOM 1344 C CA . GLN A 1 176 ? -47.461 -8.745 66.391 1.00 97.88 176 GLN A CA 1
ATOM 1345 C C . GLN A 1 176 ? -46.589 -9.860 65.806 1.00 97.88 176 GLN A C 1
ATOM 1347 O O . GLN A 1 176 ? -45.978 -9.666 64.757 1.00 97.88 176 GLN A O 1
ATOM 1352 N N . MET A 1 177 ? -46.608 -11.058 66.397 1.00 97.69 177 MET A N 1
ATOM 1353 C CA . MET A 1 177 ? -45.919 -12.240 65.871 1.00 97.69 177 MET A CA 1
ATOM 1354 C C . MET A 1 177 ? -46.349 -12.545 64.428 1.00 97.69 177 MET A C 1
ATOM 1356 O O . MET A 1 177 ? -45.497 -12.715 63.558 1.00 97.69 177 MET A O 1
ATOM 1360 N N . LYS A 1 178 ? -47.658 -12.527 64.133 1.00 98.25 178 LYS A N 1
ATOM 1361 C CA . LYS A 1 178 ? -48.182 -12.730 62.768 1.00 98.25 178 LYS A CA 1
ATOM 1362 C C . LYS A 1 178 ? -47.748 -11.626 61.793 1.00 98.25 178 LYS A C 1
ATOM 1364 O O . LYS A 1 178 ? -47.512 -11.914 60.620 1.00 98.25 178 LYS A O 1
ATOM 1369 N N . ILE A 1 179 ? -47.630 -10.375 62.245 1.00 98.06 179 ILE A N 1
ATOM 1370 C CA . ILE A 1 179 ? -47.130 -9.256 61.424 1.00 98.06 179 ILE A CA 1
ATOM 1371 C C . ILE A 1 179 ? -45.634 -9.432 61.130 1.00 98.06 179 ILE A C 1
ATOM 1373 O O . ILE A 1 179 ? -45.221 -9.322 59.976 1.00 98.06 179 ILE A O 1
ATOM 1377 N N . LEU A 1 180 ? -44.828 -9.745 62.147 1.00 98.06 180 LEU A N 1
ATOM 1378 C CA . LEU A 1 180 ? -43.389 -9.974 62.003 1.00 98.06 180 LEU A CA 1
ATOM 1379 C C . LEU A 1 180 ? -43.092 -11.190 61.119 1.00 98.06 180 LEU A C 1
ATOM 1381 O O . LEU A 1 180 ? -42.250 -11.093 60.235 1.00 98.06 180 LEU A O 1
ATOM 1385 N N . GLN A 1 181 ? -43.840 -12.286 61.264 1.00 98.31 181 GLN A N 1
ATOM 1386 C CA . GLN A 1 181 ? -43.707 -13.474 60.416 1.00 98.31 181 GLN A CA 1
ATOM 1387 C C . GLN A 1 181 ? -44.027 -13.170 58.940 1.00 98.31 181 GLN A C 1
ATOM 1389 O O . GLN A 1 181 ? -43.314 -13.625 58.045 1.00 98.31 181 GLN A O 1
ATOM 1394 N N . LYS A 1 182 ? -45.043 -12.335 58.663 1.00 98.31 182 LYS A N 1
ATOM 1395 C CA . LYS A 1 182 ? -45.322 -11.838 57.301 1.00 98.31 182 LYS A CA 1
ATOM 1396 C C . LYS A 1 182 ? -44.184 -10.966 56.758 1.00 98.31 182 LYS A C 1
ATOM 1398 O O . LYS A 1 182 ? -43.783 -11.158 55.613 1.00 98.31 182 LYS A O 1
ATOM 1403 N N . LYS A 1 183 ? -43.637 -10.049 57.569 1.00 98.31 183 LYS A N 1
ATOM 1404 C CA . LYS A 1 183 ? -42.474 -9.224 57.189 1.00 98.31 183 LYS A CA 1
ATOM 1405 C C . LYS A 1 183 ? -41.236 -10.082 56.911 1.00 98.31 183 LYS A C 1
ATOM 1407 O O . LYS A 1 183 ? -40.575 -9.869 55.904 1.00 98.31 183 LYS A O 1
ATOM 1412 N N . GLN A 1 184 ? -40.961 -11.087 57.741 1.00 98.25 184 GLN A N 1
ATOM 1413 C CA . GLN A 1 184 ? -39.859 -12.031 57.545 1.00 98.25 184 GLN A CA 1
ATOM 1414 C C . GLN A 1 184 ? -40.010 -12.797 56.223 1.00 98.25 184 GLN A C 1
ATOM 1416 O O . GLN A 1 184 ? -39.063 -12.861 55.444 1.00 98.25 184 GLN A O 1
ATOM 1421 N N . ALA A 1 185 ? -41.206 -13.318 55.927 1.00 98.19 185 ALA A N 1
ATOM 1422 C CA . ALA A 1 185 ? -41.481 -13.996 54.661 1.00 98.19 185 ALA A CA 1
ATOM 1423 C C . ALA A 1 185 ? -41.308 -13.069 53.441 1.00 98.19 185 ALA A C 1
ATOM 1425 O O . ALA A 1 185 ? -40.817 -13.512 52.404 1.00 98.19 185 ALA A O 1
ATOM 1426 N N . GLN A 1 186 ? -41.674 -11.789 53.564 1.00 98.44 186 GLN A N 1
ATOM 1427 C CA . GLN A 1 186 ? -41.466 -10.789 52.514 1.00 98.44 186 GLN A CA 1
ATOM 1428 C C . GLN A 1 186 ? -39.973 -10.489 52.296 1.00 98.44 186 GLN A C 1
ATOM 1430 O O . GLN A 1 186 ? -39.496 -10.599 51.170 1.00 98.44 186 GLN A O 1
ATOM 1435 N N . ILE A 1 187 ? -39.217 -10.225 53.367 1.00 98.31 187 ILE A N 1
ATOM 1436 C CA . ILE A 1 187 ? -37.766 -9.971 53.310 1.00 98.31 187 ILE A CA 1
ATOM 1437 C C . ILE A 1 187 ? -37.015 -11.170 52.710 1.00 98.31 187 ILE A C 1
ATOM 1439 O O . ILE A 1 187 ? -36.081 -10.991 51.932 1.00 98.31 187 ILE A O 1
ATOM 1443 N N . VAL A 1 188 ? -37.428 -12.406 53.016 1.00 98.56 188 VAL A N 1
ATOM 1444 C CA . VAL A 1 188 ? -36.838 -13.614 52.410 1.00 98.56 188 VAL A CA 1
ATOM 1445 C C . VAL A 1 188 ? -37.100 -13.674 50.900 1.00 98.56 188 VAL A C 1
ATOM 1447 O O . VAL A 1 188 ? -36.178 -13.982 50.146 1.00 98.56 188 VAL A O 1
ATOM 1450 N N . LYS A 1 189 ? -38.311 -13.333 50.435 1.00 98.50 189 LYS A N 1
ATOM 1451 C CA . LYS A 1 189 ? -38.618 -13.254 48.994 1.00 98.50 189 LYS A CA 1
ATOM 1452 C C . LYS A 1 189 ? -37.801 -12.167 48.295 1.00 98.50 189 LYS A C 1
ATOM 1454 O O . LYS A 1 189 ? -37.222 -12.431 47.246 1.00 98.50 189 LYS A O 1
ATOM 1459 N N . GLU A 1 190 ? -37.720 -10.978 48.887 1.00 98.25 190 GLU A N 1
ATOM 1460 C CA . GLU A 1 190 ? -36.930 -9.856 48.366 1.00 98.25 190 GLU A CA 1
ATOM 1461 C C . GLU A 1 190 ? -35.438 -10.200 48.305 1.00 98.25 190 GLU A C 1
ATOM 1463 O O . GLU A 1 190 ? -34.800 -9.955 47.284 1.00 98.25 190 GLU A O 1
ATOM 1468 N N . LYS A 1 191 ? -34.893 -10.865 49.333 1.00 98.50 191 LYS A N 1
ATOM 1469 C CA . LYS A 1 191 ? -33.511 -11.365 49.336 1.00 98.50 191 LYS A CA 1
ATOM 1470 C C . LYS A 1 191 ? -33.249 -12.320 48.170 1.00 98.50 191 LYS A C 1
ATOM 1472 O O . LYS A 1 191 ? -32.260 -12.139 47.465 1.00 98.50 191 LYS A O 1
ATOM 1477 N N . VAL A 1 192 ? -34.115 -13.313 47.950 1.00 98.44 192 VAL A N 1
ATOM 1478 C CA . VAL A 1 192 ? -33.965 -14.272 46.838 1.00 98.44 192 VAL A CA 1
ATOM 1479 C C . VAL A 1 192 ? -34.087 -13.568 45.483 1.00 98.44 192 VAL A C 1
ATOM 1481 O O . VAL A 1 192 ? -33.298 -13.838 44.578 1.00 98.44 192 VAL A O 1
ATOM 1484 N N . HIS A 1 193 ? -35.020 -12.621 45.346 1.00 98.44 193 HIS A N 1
ATOM 1485 C CA . HIS A 1 193 ? -35.165 -11.830 44.127 1.00 98.44 193 HIS A CA 1
ATOM 1486 C C . HIS A 1 193 ? -33.900 -11.008 43.833 1.00 98.44 193 HIS A C 1
ATOM 1488 O O . HIS A 1 193 ? -33.321 -11.159 42.756 1.00 98.44 193 HIS A O 1
ATOM 1494 N N . LEU A 1 194 ? -33.404 -10.233 44.803 1.00 98.62 194 LEU A N 1
ATOM 1495 C CA . LEU A 1 194 ? -32.177 -9.441 44.670 1.00 98.62 194 LEU A CA 1
ATOM 1496 C C . LEU A 1 194 ? -30.940 -10.311 44.403 1.00 98.62 194 LEU A C 1
ATOM 1498 O O . LEU A 1 194 ? -30.100 -9.930 43.592 1.00 98.62 194 LEU A O 1
ATOM 1502 N N . GLN A 1 195 ? -30.840 -11.497 45.015 1.00 98.69 195 GLN A N 1
ATOM 1503 C CA . GLN A 1 195 ? -29.787 -12.466 44.691 1.00 98.69 195 GLN A CA 1
ATOM 1504 C C . GLN A 1 195 ? -29.863 -12.913 43.223 1.00 98.69 195 GLN A C 1
ATOM 1506 O O . GLN A 1 195 ? -28.836 -12.945 42.549 1.00 98.69 195 GLN A O 1
ATOM 1511 N N . SER A 1 196 ? -31.063 -13.189 42.698 1.00 98.44 196 SER A N 1
ATOM 1512 C CA . SER A 1 196 ? -31.232 -13.574 41.290 1.00 98.44 196 SER A CA 1
ATOM 1513 C C . SER A 1 196 ? -30.882 -12.443 40.311 1.00 98.44 196 SER A C 1
ATOM 1515 O O . SER A 1 196 ? -30.231 -12.698 39.297 1.00 98.44 196 SER A O 1
ATOM 1517 N N . GLU A 1 197 ? -31.232 -11.191 40.626 1.00 98.44 197 GLU A N 1
ATOM 1518 C CA . GLU A 1 197 ? -30.840 -10.024 39.822 1.00 98.44 197 GLU A CA 1
ATOM 1519 C C . GLU A 1 197 ? -29.328 -9.775 39.886 1.00 98.44 197 GLU A C 1
ATOM 1521 O O . GLU A 1 197 ? -28.700 -9.505 38.863 1.00 98.44 197 GLU A O 1
ATOM 1526 N N . HIS A 1 198 ? -28.707 -9.958 41.055 1.00 98.69 198 HIS A N 1
ATOM 1527 C CA . HIS A 1 198 ? -27.256 -9.865 41.208 1.00 98.69 198 HIS A CA 1
ATOM 1528 C C . HIS A 1 198 ? -26.517 -10.909 40.352 1.00 98.69 198 HIS A C 1
ATOM 1530 O O . HIS A 1 198 ? -25.569 -10.562 39.646 1.00 98.69 198 HIS A O 1
ATOM 1536 N N . SER A 1 199 ? -26.985 -12.163 40.320 1.00 98.75 199 SER A N 1
ATOM 1537 C CA . SER A 1 199 ? -26.424 -13.195 39.434 1.00 98.75 199 SER A CA 1
ATOM 1538 C C . SER A 1 199 ? -26.556 -12.835 37.948 1.00 98.75 199 SER A C 1
ATOM 1540 O O . SER A 1 199 ? -25.597 -13.010 37.193 1.00 98.75 199 SER A O 1
ATOM 1542 N N . LYS A 1 200 ? -27.698 -12.277 37.515 1.00 98.75 200 LYS A N 1
ATOM 1543 C CA . LYS A 1 200 ? -27.872 -11.780 36.135 1.00 98.75 200 LYS A CA 1
ATOM 1544 C C . LYS A 1 200 ? -26.906 -10.635 35.819 1.00 98.75 200 LYS A C 1
ATOM 1546 O O . LYS A 1 200 ? -26.291 -10.638 34.754 1.00 98.75 200 LYS A O 1
ATOM 1551 N N . ALA A 1 201 ? -26.740 -9.688 36.744 1.00 98.62 201 ALA A N 1
ATOM 1552 C CA . ALA A 1 201 ? -25.833 -8.555 36.589 1.00 98.62 201 ALA A CA 1
ATOM 1553 C C . ALA A 1 201 ? -24.364 -8.997 36.465 1.00 98.62 201 ALA A C 1
ATOM 1555 O O . ALA A 1 201 ? -23.644 -8.472 35.617 1.00 98.62 201 ALA A O 1
ATOM 1556 N N . ILE A 1 202 ? -23.930 -10.005 37.236 1.00 98.75 202 ILE A N 1
ATOM 1557 C CA . ILE A 1 202 ? -22.591 -10.607 37.102 1.00 98.75 202 ILE A CA 1
ATOM 1558 C C . ILE A 1 202 ? -22.398 -11.198 35.699 1.00 98.75 202 ILE A C 1
ATOM 1560 O O . ILE A 1 202 ? -21.415 -10.873 35.034 1.00 98.75 202 ILE A O 1
ATOM 1564 N N . LEU A 1 203 ? -23.342 -12.014 35.216 1.00 98.69 203 LEU A N 1
ATOM 1565 C CA . LEU A 1 203 ? -23.255 -12.632 33.886 1.00 98.69 203 LEU A CA 1
ATOM 1566 C C . LEU A 1 203 ? -23.225 -11.584 32.761 1.00 98.69 203 LEU A C 1
ATOM 1568 O O . LEU A 1 203 ? -22.429 -11.699 31.827 1.00 98.69 203 LEU A O 1
ATOM 1572 N N . ALA A 1 204 ? -24.048 -10.537 32.868 1.00 98.69 204 ALA A N 1
ATOM 1573 C CA . ALA A 1 204 ? -24.036 -9.414 31.935 1.00 98.69 204 ALA A CA 1
ATOM 1574 C C . ALA A 1 204 ? -22.687 -8.672 31.952 1.00 98.69 204 ALA A C 1
ATOM 1576 O O . ALA A 1 204 ? -22.130 -8.403 30.886 1.00 98.69 204 ALA A O 1
ATOM 1577 N N . ARG A 1 205 ? -22.120 -8.415 33.143 1.00 98.50 205 ARG A N 1
ATOM 1578 C CA . ARG A 1 205 ? -20.794 -7.797 33.301 1.00 98.50 205 ARG A CA 1
ATOM 1579 C C . ARG A 1 205 ? -19.707 -8.632 32.628 1.00 98.50 205 ARG A C 1
ATOM 1581 O O . ARG A 1 205 ? -18.961 -8.092 31.820 1.00 98.50 205 ARG A O 1
ATOM 1588 N N . SER A 1 206 ? -19.650 -9.938 32.894 1.00 98.75 206 SER A N 1
ATOM 1589 C CA . SER A 1 206 ? -18.662 -10.840 32.282 1.00 98.75 206 SER A CA 1
ATOM 1590 C C . SER A 1 206 ? -18.790 -10.913 30.757 1.00 98.75 206 SER A C 1
ATOM 1592 O O . SER A 1 206 ? -17.777 -10.950 30.058 1.00 98.75 206 SER A O 1
ATOM 1594 N N . LYS A 1 207 ? -20.017 -10.879 30.215 1.00 98.75 207 LYS A N 1
ATOM 1595 C CA . LYS A 1 207 ? -20.236 -10.836 28.761 1.00 98.75 207 LYS A CA 1
ATOM 1596 C C . LYS A 1 207 ? -19.729 -9.528 28.143 1.00 98.75 207 LYS A C 1
ATOM 1598 O O . LYS A 1 207 ? -19.032 -9.578 27.132 1.00 98.75 207 LYS A O 1
ATOM 1603 N N . LEU A 1 208 ? -20.042 -8.380 28.750 1.00 98.75 208 LEU A N 1
ATOM 1604 C CA . LEU A 1 208 ? -19.556 -7.076 28.286 1.00 98.75 208 LEU A CA 1
ATOM 1605 C C . LEU A 1 208 ? -18.032 -6.965 28.398 1.00 98.75 208 LEU A C 1
ATOM 1607 O O . LEU A 1 208 ? -17.392 -6.488 27.469 1.00 98.75 208 LEU A O 1
ATOM 1611 N N . GLU A 1 209 ? -17.435 -7.460 29.482 1.00 98.62 209 GLU A N 1
ATOM 1612 C CA . GLU A 1 209 ? -15.980 -7.465 29.660 1.00 98.62 209 GLU A CA 1
ATOM 1613 C C . GLU A 1 209 ? -15.273 -8.285 28.568 1.00 98.62 209 GLU A C 1
ATOM 1615 O O . GLU A 1 209 ? -14.277 -7.832 28.001 1.00 98.62 209 GLU A O 1
ATOM 1620 N N . SER A 1 210 ? -15.812 -9.460 28.218 1.00 98.69 210 SER A N 1
ATOM 1621 C CA . SER A 1 210 ? -15.269 -10.290 27.135 1.00 98.69 210 SER A CA 1
ATOM 1622 C C . SER A 1 210 ? -15.350 -9.581 25.777 1.00 98.69 210 SER A C 1
ATOM 1624 O O . SER A 1 210 ? -14.342 -9.493 25.073 1.00 98.69 210 SER A O 1
ATOM 1626 N N . LEU A 1 211 ? -16.502 -8.972 25.461 1.00 98.75 211 LEU A N 1
ATOM 1627 C CA . LEU A 1 211 ? -16.694 -8.177 24.241 1.00 98.75 211 LEU A CA 1
ATOM 1628 C C . LEU A 1 211 ? -15.752 -6.964 24.183 1.00 98.75 211 LEU A C 1
ATOM 1630 O O . LEU A 1 211 ? -15.165 -6.698 23.139 1.00 98.75 211 LEU A O 1
ATOM 1634 N N . CYS A 1 212 ? -15.540 -6.258 25.297 1.00 98.69 212 CYS A N 1
ATOM 1635 C CA . CYS A 1 212 ? -14.579 -5.155 25.369 1.00 98.69 212 CYS A CA 1
ATOM 1636 C C . CYS A 1 212 ? -13.143 -5.630 25.105 1.00 98.69 212 CYS A C 1
ATOM 1638 O O . CYS A 1 212 ? -12.427 -4.995 24.332 1.00 98.69 212 CYS A O 1
ATOM 1640 N N . ARG A 1 213 ? -12.722 -6.761 25.690 1.00 98.75 213 ARG A N 1
ATOM 1641 C CA . 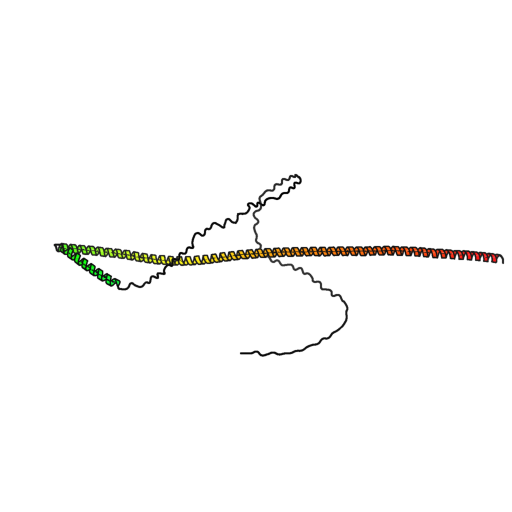ARG A 1 213 ? -11.391 -7.353 25.449 1.00 98.75 213 ARG A CA 1
ATOM 1642 C C . ARG A 1 213 ? -11.216 -7.797 23.992 1.00 98.75 213 ARG A C 1
ATOM 1644 O O . ARG A 1 213 ? -10.120 -7.689 23.447 1.00 98.75 213 ARG A O 1
ATOM 1651 N N . GLU A 1 214 ? -12.273 -8.293 23.358 1.00 98.69 214 GLU A N 1
ATOM 1652 C CA . GLU A 1 214 ? -12.273 -8.699 21.950 1.00 98.69 214 GLU A CA 1
ATOM 1653 C C . GLU A 1 214 ? -12.249 -7.504 20.991 1.00 98.69 214 GLU A C 1
ATOM 1655 O O . GLU A 1 214 ? -11.419 -7.467 20.085 1.00 98.69 214 GLU A O 1
ATOM 1660 N N . LEU A 1 215 ? -13.053 -6.473 21.254 1.00 98.75 215 LEU A N 1
ATOM 1661 C CA . LEU A 1 215 ? -13.031 -5.213 20.512 1.00 98.75 215 LEU A CA 1
ATOM 1662 C C . LEU A 1 215 ? -11.671 -4.505 20.637 1.00 98.75 215 LEU A C 1
ATOM 1664 O O . LEU A 1 215 ? -11.165 -3.966 19.654 1.00 98.75 215 LEU A O 1
ATOM 1668 N N . GLN A 1 216 ? -11.043 -4.532 21.816 1.00 98.75 216 GLN A N 1
ATOM 1669 C CA . GLN A 1 216 ? -9.683 -4.019 22.021 1.00 98.75 216 GLN A CA 1
ATOM 1670 C C . GLN A 1 216 ? -8.640 -4.813 21.222 1.00 98.75 216 GLN A C 1
ATOM 1672 O O . GLN A 1 216 ? -7.765 -4.204 20.605 1.00 98.75 216 GLN A O 1
ATOM 1677 N N . ARG A 1 217 ? -8.749 -6.151 21.181 1.00 98.75 217 ARG A N 1
ATOM 1678 C CA . ARG A 1 217 ? -7.904 -7.000 20.324 1.00 98.75 217 ARG A CA 1
ATOM 1679 C C . ARG A 1 217 ? -8.079 -6.643 18.846 1.00 98.75 217 ARG A C 1
ATOM 1681 O O . ARG A 1 217 ? -7.084 -6.337 18.201 1.00 98.75 217 ARG A O 1
ATOM 1688 N N . HIS A 1 218 ? -9.313 -6.576 18.346 1.00 98.69 218 HIS A N 1
ATOM 1689 C CA . HIS A 1 218 ? -9.589 -6.202 16.955 1.00 98.69 218 HIS A CA 1
ATOM 1690 C C . HIS A 1 218 ? -9.057 -4.812 16.591 1.00 98.69 218 HIS A C 1
ATOM 1692 O O . HIS A 1 218 ? -8.423 -4.669 15.553 1.00 98.69 218 HIS A O 1
ATOM 1698 N N . ASN A 1 219 ? -9.246 -3.796 17.442 1.00 98.75 219 ASN A N 1
ATOM 1699 C CA . ASN A 1 219 ? -8.700 -2.456 17.189 1.00 98.75 219 ASN A CA 1
ATOM 1700 C C . ASN A 1 219 ? -7.164 -2.440 17.174 1.00 98.75 219 ASN A C 1
ATOM 1702 O O . ASN A 1 219 ? -6.566 -1.708 16.385 1.00 98.75 219 ASN A O 1
ATOM 1706 N N . LYS A 1 220 ? -6.514 -3.246 18.025 1.00 98.69 220 LYS A N 1
ATOM 1707 C CA . LYS A 1 220 ? -5.056 -3.396 18.012 1.00 98.69 220 LYS A CA 1
ATOM 1708 C C . LYS A 1 220 ? -4.585 -4.045 16.705 1.00 98.69 220 LYS A C 1
ATOM 1710 O O . LYS A 1 220 ? -3.740 -3.461 16.035 1.00 98.69 220 LYS A O 1
ATOM 1715 N N . THR A 1 221 ? -5.168 -5.183 16.329 1.00 98.62 221 THR A N 1
ATOM 1716 C CA . THR A 1 221 ? -4.844 -5.900 15.086 1.00 98.62 221 THR A CA 1
ATOM 1717 C C . THR A 1 221 ? -5.087 -5.027 13.856 1.00 98.62 221 THR A C 1
ATOM 1719 O O . THR A 1 221 ? -4.171 -4.847 13.067 1.00 98.62 221 THR A O 1
ATOM 1722 N N . LEU A 1 222 ? -6.245 -4.366 13.754 1.00 98.75 222 LEU A N 1
ATOM 1723 C CA . LEU A 1 222 ? -6.567 -3.463 12.644 1.00 98.75 222 LEU A CA 1
ATOM 1724 C C . LEU A 1 222 ? -5.555 -2.312 12.518 1.00 98.75 222 LEU A C 1
ATOM 1726 O O . LEU A 1 222 ? -5.196 -1.914 11.411 1.00 98.75 222 LEU A O 1
ATOM 1730 N N . LYS A 1 223 ? -5.069 -1.771 13.644 1.00 98.69 223 LYS A N 1
ATOM 1731 C CA . LYS A 1 223 ? -4.022 -0.741 13.643 1.00 98.69 223 LYS A CA 1
ATOM 1732 C C . LYS A 1 223 ? -2.674 -1.300 13.180 1.00 98.69 223 LYS A C 1
ATOM 1734 O O . LYS A 1 223 ? -1.955 -0.613 12.460 1.00 98.69 223 LYS A O 1
ATOM 1739 N N . GLU A 1 224 ? -2.320 -2.511 13.600 1.00 98.56 224 GLU A N 1
ATOM 1740 C CA . GLU A 1 224 ? -1.095 -3.202 13.180 1.00 98.56 224 GLU A CA 1
ATOM 1741 C C . GLU A 1 224 ? -1.129 -3.532 11.678 1.00 98.56 224 GLU A C 1
ATOM 1743 O O . GLU A 1 224 ? -0.170 -3.213 10.978 1.00 98.56 224 GLU A O 1
ATOM 1748 N N . GLU A 1 225 ? -2.256 -4.036 11.169 1.00 98.50 225 GLU A N 1
ATOM 1749 C CA . GLU A 1 225 ? -2.512 -4.300 9.747 1.00 98.50 225 GLU A CA 1
ATOM 1750 C C . GLU A 1 225 ? -2.450 -3.020 8.903 1.00 98.50 225 GLU A C 1
ATOM 1752 O O . GLU A 1 225 ? -1.719 -2.987 7.919 1.00 98.50 225 GLU A O 1
ATOM 1757 N N . ASN A 1 226 ? -3.1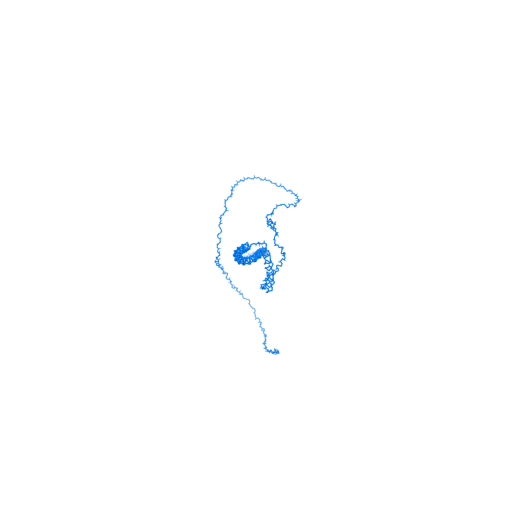13 -1.929 9.311 1.00 98.56 226 ASN A N 1
ATOM 1758 C CA . ASN A 1 226 ? -3.033 -0.647 8.592 1.00 98.56 226 ASN A CA 1
ATOM 1759 C C . ASN A 1 226 ? -1.599 -0.090 8.554 1.00 98.56 226 ASN A C 1
ATOM 1761 O O . ASN A 1 226 ? -1.147 0.390 7.516 1.00 98.56 226 ASN A O 1
ATOM 1765 N N . MET A 1 227 ? -0.859 -0.163 9.668 1.00 98.38 227 MET A N 1
ATOM 1766 C CA . MET A 1 227 ? 0.550 0.253 9.692 1.00 98.38 227 MET A CA 1
ATOM 1767 C C . MET A 1 227 ? 1.433 -0.634 8.810 1.00 98.38 227 MET A C 1
ATOM 1769 O O . MET A 1 227 ? 2.420 -0.144 8.269 1.00 98.38 227 MET A O 1
ATOM 1773 N N . GLN A 1 228 ? 1.112 -1.921 8.685 1.00 98.56 228 GLN A N 1
ATOM 1774 C CA . GLN A 1 228 ? 1.855 -2.856 7.850 1.00 98.56 228 GLN A CA 1
ATOM 1775 C C . GLN A 1 228 ? 1.546 -2.649 6.360 1.00 98.56 228 GLN A C 1
ATOM 1777 O O . GLN A 1 228 ? 2.472 -2.469 5.574 1.00 98.56 228 GLN A O 1
ATOM 1782 N N . GLN A 1 229 ? 0.269 -2.538 5.988 1.00 98.56 229 GLN A N 1
ATOM 1783 C CA . GLN A 1 229 ? -0.163 -2.230 4.624 1.00 98.56 229 GLN A CA 1
ATOM 1784 C C . GLN A 1 229 ? 0.432 -0.904 4.124 1.00 98.56 229 GLN A C 1
ATOM 1786 O O . GLN A 1 229 ? 0.938 -0.846 3.006 1.00 98.56 229 GLN A O 1
ATOM 1791 N N . ALA A 1 230 ? 0.459 0.137 4.964 1.00 98.50 230 ALA A N 1
ATOM 1792 C CA . ALA A 1 230 ? 1.070 1.419 4.612 1.00 98.50 230 ALA A CA 1
ATOM 1793 C C . ALA A 1 230 ? 2.584 1.313 4.326 1.00 98.50 230 ALA A C 1
ATOM 1795 O O . ALA A 1 230 ? 3.099 2.048 3.485 1.00 98.50 230 ALA A O 1
ATOM 1796 N N . ARG A 1 231 ? 3.307 0.397 4.992 1.00 98.56 231 ARG A N 1
ATOM 1797 C CA . ARG A 1 231 ? 4.721 0.116 4.675 1.00 98.56 231 ARG A CA 1
ATOM 1798 C C . ARG A 1 231 ? 4.854 -0.611 3.345 1.00 98.56 231 ARG A C 1
ATOM 1800 O O . ARG A 1 231 ? 5.666 -0.200 2.531 1.00 98.56 231 ARG A O 1
ATOM 1807 N N . GLU A 1 232 ? 4.043 -1.639 3.114 1.00 98.62 232 GLU A N 1
ATOM 1808 C CA . GLU A 1 232 ? 4.083 -2.436 1.882 1.00 98.62 232 GLU A CA 1
ATOM 1809 C C . GLU A 1 232 ? 3.690 -1.620 0.642 1.00 98.62 232 GLU A C 1
ATOM 1811 O O . GLU A 1 232 ? 4.247 -1.811 -0.436 1.00 98.62 232 GLU A O 1
ATOM 1816 N N . GLU A 1 233 ? 2.749 -0.683 0.771 1.00 98.56 233 GLU A N 1
ATOM 1817 C CA . GLU A 1 233 ? 2.404 0.262 -0.297 1.00 98.56 233 GLU A CA 1
ATOM 1818 C C . GLU A 1 233 ? 3.542 1.252 -0.574 1.00 98.56 233 GLU A C 1
ATOM 1820 O O . GLU A 1 233 ? 3.873 1.492 -1.736 1.00 98.56 233 GLU A O 1
ATOM 1825 N N . GLU A 1 234 ? 4.198 1.769 0.466 1.00 98.50 234 GLU A N 1
ATOM 1826 C CA . GLU A 1 234 ? 5.377 2.631 0.337 1.00 98.50 234 GLU A CA 1
ATOM 1827 C C . GLU A 1 234 ? 6.599 1.879 -0.234 1.00 98.50 234 GLU A C 1
ATOM 1829 O O . GLU A 1 234 ? 7.375 2.455 -0.999 1.00 98.50 234 GLU A O 1
ATOM 1834 N N . GLU A 1 235 ? 6.766 0.593 0.081 1.00 98.62 235 GLU A N 1
ATOM 1835 C CA . GLU A 1 235 ? 7.786 -0.285 -0.506 1.00 98.62 235 GLU A CA 1
ATOM 1836 C C . GLU A 1 235 ? 7.491 -0.573 -1.982 1.00 98.62 235 GLU A C 1
ATOM 1838 O O . GLU A 1 235 ? 8.339 -0.266 -2.820 1.00 98.62 235 GLU A O 1
ATOM 1843 N N . ARG A 1 236 ? 6.269 -0.994 -2.347 1.00 98.75 236 ARG A N 1
ATOM 1844 C CA . ARG A 1 236 ? 5.868 -1.143 -3.763 1.00 98.75 236 ARG A CA 1
ATOM 1845 C C . ARG A 1 236 ? 6.035 0.154 -4.556 1.00 98.75 236 ARG A C 1
ATOM 1847 O O . ARG A 1 236 ? 6.448 0.123 -5.715 1.00 98.75 236 ARG A O 1
ATOM 1854 N N . ARG A 1 237 ? 5.748 1.312 -3.950 1.00 98.75 237 ARG A N 1
ATOM 1855 C CA . ARG A 1 237 ? 5.953 2.627 -4.581 1.00 98.75 237 ARG A CA 1
ATOM 1856 C C . ARG A 1 237 ? 7.438 2.895 -4.847 1.00 98.75 237 ARG A C 1
ATOM 1858 O O . ARG A 1 237 ? 7.777 3.402 -5.919 1.00 98.75 237 ARG A O 1
ATOM 1865 N N . LYS A 1 238 ? 8.325 2.543 -3.908 1.00 98.75 238 LYS A N 1
ATOM 1866 C CA . LYS A 1 238 ? 9.788 2.635 -4.077 1.00 98.75 238 LYS A CA 1
ATOM 1867 C C . LYS A 1 238 ? 10.300 1.677 -5.146 1.00 98.75 238 LYS A C 1
ATOM 1869 O O . LYS A 1 238 ? 11.063 2.113 -6.000 1.00 98.75 238 LYS A O 1
ATOM 1874 N N . GLU A 1 239 ? 9.853 0.424 -5.140 1.00 98.69 239 GLU A N 1
ATOM 1875 C CA . GLU A 1 239 ? 10.207 -0.587 -6.143 1.00 98.69 239 GLU A CA 1
ATOM 1876 C C . GLU A 1 239 ? 9.787 -0.159 -7.552 1.00 98.69 239 GLU A C 1
ATOM 1878 O O . GLU A 1 239 ? 10.615 -0.161 -8.460 1.00 98.69 239 GLU A O 1
ATOM 1883 N N . ALA A 1 240 ? 8.544 0.300 -7.732 1.00 98.62 240 ALA A N 1
ATOM 1884 C CA . ALA A 1 240 ? 8.068 0.814 -9.015 1.00 98.62 240 ALA A CA 1
ATOM 1885 C C . ALA A 1 240 ? 8.885 2.031 -9.483 1.00 98.62 240 ALA A C 1
ATOM 1887 O O . ALA A 1 240 ? 9.293 2.096 -10.641 1.00 98.62 240 ALA A O 1
ATOM 1888 N N . THR A 1 241 ? 9.180 2.974 -8.580 1.00 98.62 241 THR A N 1
ATOM 1889 C CA . THR A 1 241 ? 10.013 4.154 -8.887 1.00 98.62 241 THR A CA 1
ATOM 1890 C C . THR A 1 241 ? 11.433 3.745 -9.293 1.00 98.62 241 THR A C 1
ATOM 1892 O O . THR A 1 241 ? 11.957 4.243 -10.288 1.00 98.62 241 THR A O 1
ATOM 1895 N N . ALA A 1 242 ? 12.044 2.807 -8.564 1.00 98.75 242 ALA A N 1
ATOM 1896 C CA . ALA A 1 242 ? 13.368 2.277 -8.871 1.00 98.75 242 ALA A CA 1
ATOM 1897 C C . ALA A 1 242 ? 13.383 1.539 -10.218 1.00 98.75 242 ALA A C 1
ATOM 1899 O O . ALA A 1 242 ? 14.283 1.770 -11.020 1.00 98.75 242 ALA A O 1
ATOM 1900 N N . HIS A 1 243 ? 12.364 0.724 -10.505 1.00 98.81 243 HIS A N 1
ATOM 1901 C CA . HIS A 1 243 ? 12.201 0.053 -11.793 1.00 98.81 243 HIS A CA 1
ATOM 1902 C C . HIS A 1 243 ? 12.107 1.063 -12.945 1.00 98.81 243 HIS A C 1
ATOM 1904 O O . HIS A 1 243 ? 12.855 0.950 -13.911 1.00 98.81 243 HIS A O 1
ATOM 1910 N N . PHE A 1 244 ? 11.252 2.090 -12.838 1.00 98.75 244 PHE A N 1
ATOM 1911 C CA . PHE A 1 244 ? 11.175 3.147 -13.853 1.00 98.75 244 PHE A CA 1
ATOM 1912 C C . PHE A 1 244 ? 12.515 3.864 -14.050 1.00 98.75 244 PHE A C 1
ATOM 1914 O O . PHE A 1 244 ? 12.912 4.094 -15.191 1.00 98.75 244 PHE A O 1
ATOM 1921 N N . GLN A 1 245 ? 13.242 4.173 -12.972 1.00 98.75 245 GLN A N 1
ATOM 1922 C CA . GLN A 1 245 ? 14.556 4.808 -13.077 1.00 98.75 245 GLN A CA 1
ATOM 1923 C C . GLN A 1 245 ? 15.591 3.899 -13.757 1.00 98.75 245 GLN A C 1
ATOM 1925 O O . GLN A 1 245 ? 16.374 4.381 -14.573 1.00 98.75 245 GLN A O 1
ATOM 1930 N N . ILE A 1 246 ? 15.583 2.594 -13.464 1.00 98.75 246 ILE A N 1
ATOM 1931 C CA . ILE A 1 246 ? 16.443 1.605 -14.129 1.00 98.75 246 ILE A CA 1
ATOM 1932 C C . ILE A 1 246 ? 16.120 1.555 -15.626 1.00 98.75 246 ILE A C 1
ATOM 1934 O O . ILE A 1 246 ? 17.020 1.753 -16.437 1.00 98.75 246 ILE A O 1
ATOM 1938 N N . THR A 1 247 ? 14.847 1.399 -16.006 1.00 98.69 247 THR A N 1
ATOM 1939 C CA . THR A 1 247 ? 14.437 1.352 -17.420 1.00 98.69 247 THR A CA 1
ATOM 1940 C C . THR A 1 247 ? 14.776 2.647 -18.170 1.00 98.69 247 THR A C 1
ATOM 1942 O O . THR A 1 247 ? 15.216 2.592 -19.316 1.00 98.69 247 THR A O 1
ATOM 1945 N N . LEU A 1 248 ? 14.627 3.821 -17.542 1.00 98.75 248 LEU A N 1
ATOM 1946 C CA . LEU A 1 248 ? 15.045 5.096 -18.139 1.00 98.75 248 LEU A CA 1
ATOM 1947 C C . LEU A 1 248 ? 16.560 5.144 -18.382 1.00 98.75 248 LEU A C 1
ATOM 1949 O O . LEU A 1 248 ? 16.989 5.527 -19.471 1.00 98.75 248 LEU A O 1
ATOM 1953 N N . ASN A 1 249 ? 17.362 4.703 -17.409 1.00 98.69 249 ASN A N 1
ATOM 1954 C CA . ASN A 1 249 ? 18.818 4.636 -17.542 1.00 98.69 249 ASN A CA 1
ATOM 1955 C C . ASN A 1 249 ? 19.244 3.633 -18.635 1.00 98.69 249 ASN A C 1
ATOM 1957 O O . ASN A 1 249 ? 20.181 3.900 -19.383 1.00 98.69 249 ASN A O 1
ATOM 1961 N N . GLU A 1 250 ? 18.549 2.499 -18.764 1.00 98.69 250 GLU A N 1
ATOM 1962 C CA . GLU A 1 250 ? 18.783 1.504 -19.821 1.00 98.69 250 GLU A CA 1
ATOM 1963 C C . GLU A 1 250 ? 18.457 2.054 -21.216 1.00 98.69 250 GLU A C 1
ATOM 1965 O O . GLU A 1 250 ? 19.245 1.869 -22.145 1.00 98.69 250 GLU A O 1
ATOM 1970 N N . ILE A 1 251 ? 17.335 2.768 -21.371 1.00 98.62 251 ILE A N 1
ATOM 1971 C CA . ILE A 1 251 ? 16.967 3.436 -22.630 1.00 98.62 251 ILE A CA 1
ATOM 1972 C C . ILE A 1 251 ? 18.005 4.506 -22.988 1.00 98.62 251 ILE A C 1
ATOM 1974 O O . ILE A 1 251 ? 18.446 4.566 -24.137 1.00 98.62 251 ILE A O 1
ATOM 1978 N N . GLN A 1 252 ? 18.441 5.314 -22.017 1.00 98.56 252 GLN A N 1
ATOM 1979 C CA . GLN A 1 252 ? 19.492 6.307 -22.235 1.00 98.56 252 GLN A CA 1
ATOM 1980 C C . GLN A 1 252 ? 20.805 5.644 -22.685 1.00 98.56 252 GLN A C 1
ATOM 1982 O O . GLN A 1 252 ? 21.377 6.051 -23.694 1.00 98.56 252 GLN A O 1
ATOM 1987 N N . ALA A 1 253 ? 21.240 4.574 -22.014 1.00 98.69 253 ALA A N 1
ATOM 1988 C CA . ALA A 1 253 ? 22.440 3.834 -22.400 1.00 98.69 253 ALA A CA 1
ATOM 1989 C C . ALA A 1 253 ? 22.335 3.224 -23.814 1.00 98.69 253 ALA A C 1
ATOM 1991 O O . ALA A 1 253 ? 23.326 3.188 -24.543 1.00 98.69 253 ALA A O 1
ATOM 1992 N N . GLN A 1 254 ? 21.148 2.772 -24.237 1.00 98.62 254 GLN A N 1
ATOM 1993 C CA . GLN A 1 254 ? 20.919 2.293 -25.607 1.00 98.62 254 GLN A CA 1
ATOM 1994 C C . GLN A 1 254 ? 20.995 3.421 -26.648 1.00 98.62 254 GLN A C 1
ATOM 1996 O O . GLN A 1 254 ? 21.566 3.212 -27.721 1.00 98.62 254 GLN A O 1
ATOM 2001 N N . LEU A 1 255 ? 20.468 4.612 -26.342 1.00 98.50 255 LEU A N 1
ATOM 2002 C CA . LEU A 1 255 ? 20.591 5.793 -27.206 1.00 98.50 255 LEU A CA 1
ATOM 2003 C C . LEU A 1 255 ? 22.060 6.213 -27.360 1.00 98.50 255 LEU A C 1
ATOM 2005 O O . LEU A 1 255 ? 22.539 6.361 -28.482 1.00 98.50 255 LEU A O 1
ATOM 2009 N N . GLU A 1 256 ? 22.803 6.297 -26.255 1.00 98.50 256 GLU A N 1
ATOM 2010 C CA . GLU A 1 256 ? 24.236 6.617 -26.258 1.00 98.50 256 GLU A CA 1
ATOM 2011 C C . GLU A 1 256 ? 25.054 5.586 -27.061 1.00 98.50 256 GLU A C 1
ATOM 2013 O O . GLU A 1 256 ? 25.896 5.954 -27.884 1.00 98.50 256 GLU A O 1
ATOM 2018 N N . GLN A 1 257 ? 24.770 4.286 -26.904 1.00 98.56 257 GLN A N 1
ATOM 2019 C CA . GLN A 1 257 ? 25.392 3.227 -27.712 1.00 98.56 257 GLN A CA 1
ATOM 2020 C C . GLN A 1 257 ? 25.067 3.355 -29.207 1.00 98.56 257 GLN A C 1
ATOM 2022 O O . GLN A 1 257 ? 25.953 3.162 -30.048 1.00 98.56 257 GLN A O 1
ATOM 2027 N N . HIS A 1 258 ? 23.819 3.684 -29.553 1.00 98.56 258 HIS A N 1
ATOM 2028 C CA . HIS A 1 258 ? 23.414 3.909 -30.938 1.00 98.56 258 HIS A CA 1
ATOM 2029 C C . HIS A 1 258 ? 24.139 5.116 -31.547 1.00 98.56 258 HIS A C 1
ATOM 2031 O O . HIS A 1 258 ? 24.637 5.021 -32.670 1.00 98.56 258 HIS A O 1
ATOM 2037 N N . ASP A 1 259 ? 24.267 6.220 -30.812 1.00 98.50 259 ASP A N 1
ATOM 2038 C CA . ASP A 1 259 ? 24.954 7.423 -31.287 1.00 98.50 259 ASP A CA 1
ATOM 2039 C C . ASP A 1 259 ? 26.457 7.189 -31.488 1.00 98.50 259 ASP A C 1
ATOM 2041 O O . ASP A 1 259 ? 27.004 7.588 -32.521 1.00 98.50 259 ASP A O 1
ATOM 2045 N N . ILE A 1 260 ? 27.112 6.449 -30.584 1.00 98.50 260 ILE A N 1
ATOM 2046 C CA . ILE A 1 260 ? 28.503 5.994 -30.753 1.00 98.50 260 ILE A CA 1
ATOM 2047 C C . ILE A 1 260 ? 28.642 5.127 -32.015 1.00 98.50 260 ILE A C 1
ATOM 2049 O O . ILE A 1 260 ? 29.554 5.336 -32.823 1.00 98.50 260 ILE A O 1
ATOM 2053 N N . HIS A 1 261 ? 27.732 4.171 -32.226 1.00 98.56 261 HIS A N 1
ATOM 2054 C CA . HIS A 1 261 ? 27.745 3.318 -33.416 1.00 98.56 261 HIS A CA 1
ATOM 2055 C C . HIS A 1 261 ? 27.527 4.123 -34.707 1.00 98.56 261 HIS A C 1
ATOM 2057 O O . HIS A 1 261 ? 28.232 3.920 -35.699 1.00 98.56 261 HIS A O 1
ATOM 2063 N N . ASN A 1 262 ? 26.599 5.080 -34.692 1.00 98.56 262 ASN A N 1
ATOM 2064 C CA . ASN A 1 262 ? 26.291 5.925 -35.838 1.00 98.56 262 ASN A CA 1
ATOM 2065 C C . ASN A 1 262 ? 27.452 6.877 -36.175 1.00 98.56 262 ASN A C 1
ATOM 2067 O O . ASN A 1 262 ? 27.821 7.011 -37.342 1.00 98.56 262 ASN A O 1
ATOM 2071 N N . ALA A 1 263 ? 28.093 7.473 -35.163 1.00 98.56 263 ALA A N 1
ATOM 2072 C CA . ALA A 1 263 ? 29.313 8.260 -35.331 1.00 98.56 263 ALA A CA 1
ATOM 2073 C C . ALA A 1 263 ? 30.437 7.432 -35.978 1.00 98.56 263 ALA A C 1
ATOM 2075 O O . ALA A 1 263 ? 31.079 7.899 -36.920 1.00 98.56 263 ALA A O 1
ATOM 2076 N N . LYS A 1 264 ? 30.612 6.172 -35.552 1.00 98.62 264 LYS A N 1
ATOM 2077 C CA . LYS A 1 264 ? 31.574 5.251 -36.168 1.00 98.62 264 LYS A CA 1
ATOM 2078 C C . LYS A 1 264 ? 31.248 4.961 -37.638 1.00 98.62 264 LYS A C 1
ATOM 2080 O O . LYS A 1 264 ? 32.135 5.054 -38.480 1.00 98.62 264 LYS A O 1
ATOM 2085 N N . LEU A 1 265 ? 29.986 4.682 -37.975 1.00 98.62 265 LEU A N 1
ATOM 2086 C CA . LEU A 1 265 ? 29.569 4.479 -39.370 1.00 98.62 265 LEU A CA 1
ATOM 2087 C C . LEU A 1 265 ? 29.779 5.731 -40.235 1.00 98.62 265 LEU A C 1
ATOM 2089 O O . LEU A 1 265 ? 30.160 5.610 -41.398 1.00 98.62 265 LEU A O 1
ATOM 2093 N N . ARG A 1 266 ? 29.562 6.939 -39.698 1.00 98.56 266 ARG A N 1
ATOM 2094 C CA . ARG A 1 266 ? 29.877 8.192 -40.410 1.00 98.56 266 ARG A CA 1
ATOM 2095 C C . ARG A 1 266 ? 31.377 8.311 -40.686 1.00 98.56 266 ARG A C 1
ATOM 2097 O O . ARG A 1 266 ? 31.749 8.612 -41.817 1.00 98.56 266 ARG A O 1
ATOM 2104 N N . GLN A 1 267 ? 32.219 8.011 -39.698 1.00 98.62 267 GLN A N 1
ATOM 2105 C CA . GLN A 1 267 ? 33.677 8.002 -39.845 1.00 98.62 267 GLN A CA 1
ATOM 2106 C C . GLN A 1 267 ? 34.142 6.989 -40.908 1.00 98.62 267 GLN A C 1
ATOM 2108 O O . GLN A 1 267 ? 34.881 7.351 -41.822 1.00 98.62 267 GLN A O 1
ATOM 2113 N N . GLU A 1 268 ? 33.638 5.751 -40.863 1.00 98.44 268 GLU A N 1
ATOM 2114 C CA . GLU A 1 268 ? 33.945 4.714 -41.861 1.00 98.44 268 GLU A CA 1
ATOM 2115 C C . GLU A 1 268 ? 33.517 5.139 -43.285 1.00 98.44 268 GLU A C 1
ATOM 2117 O O . GLU A 1 268 ? 34.263 4.930 -44.244 1.00 98.44 268 GLU A O 1
ATOM 2122 N N . ASN A 1 269 ? 32.366 5.809 -43.442 1.00 98.56 269 ASN A N 1
ATOM 2123 C CA . ASN A 1 269 ? 31.925 6.354 -44.734 1.00 98.56 269 ASN A CA 1
ATOM 2124 C C . ASN A 1 269 ? 32.832 7.483 -45.255 1.00 98.56 269 ASN A C 1
ATOM 2126 O O . ASN A 1 269 ? 33.124 7.516 -46.451 1.00 98.56 269 ASN A O 1
ATOM 2130 N N . ILE A 1 270 ? 33.306 8.383 -44.384 1.00 98.44 270 ILE A N 1
ATOM 2131 C CA . ILE A 1 270 ? 34.261 9.442 -44.756 1.00 98.44 270 ILE A CA 1
ATOM 2132 C C . ILE A 1 270 ? 35.566 8.812 -45.263 1.00 98.44 270 ILE A C 1
ATOM 2134 O O . ILE A 1 270 ? 36.031 9.144 -46.353 1.00 98.44 270 ILE A O 1
ATOM 2138 N N . GLU A 1 271 ? 36.112 7.834 -44.538 1.00 98.56 271 GLU A N 1
ATOM 2139 C CA . GLU A 1 271 ? 37.336 7.128 -44.936 1.00 98.56 271 GLU A CA 1
ATOM 2140 C C . GLU A 1 271 ? 37.196 6.362 -46.258 1.00 98.56 271 GLU A C 1
ATOM 2142 O O . GLU A 1 271 ? 38.147 6.291 -47.041 1.00 98.56 271 GLU A O 1
ATOM 2147 N N . LEU A 1 272 ? 36.030 5.766 -46.524 1.00 98.69 272 LEU A N 1
ATOM 2148 C CA . LEU A 1 272 ? 35.736 5.124 -47.808 1.00 98.69 272 LEU A CA 1
ATOM 2149 C C . LEU A 1 272 ? 35.628 6.155 -48.941 1.00 98.69 272 LEU A C 1
ATOM 2151 O O . LEU A 1 272 ? 36.190 5.932 -50.014 1.00 98.69 272 LEU A O 1
ATOM 2155 N N . GLY A 1 273 ? 34.990 7.302 -48.690 1.00 98.62 273 GLY A N 1
ATOM 2156 C CA . GLY A 1 273 ? 34.941 8.429 -49.623 1.00 98.62 273 GLY A CA 1
ATOM 2157 C C . GLY A 1 273 ? 36.334 8.958 -49.977 1.00 98.62 273 GLY A C 1
ATOM 2158 O O . GLY A 1 273 ? 36.643 9.153 -51.152 1.00 98.62 273 GLY A O 1
ATOM 2159 N N . GLU A 1 274 ? 37.222 9.102 -48.990 1.00 98.56 274 GLU A N 1
ATOM 2160 C CA . GLU A 1 274 ? 38.620 9.470 -49.230 1.00 98.56 274 GLU A CA 1
ATOM 2161 C C . GLU A 1 274 ? 39.387 8.431 -50.055 1.00 98.56 274 GLU A C 1
ATOM 2163 O O . GLU A 1 274 ? 40.165 8.802 -50.935 1.00 98.56 274 GLU A O 1
ATOM 2168 N N . LYS A 1 275 ? 39.195 7.133 -49.780 1.00 98.56 275 LYS A N 1
ATOM 2169 C CA . LYS A 1 275 ? 39.835 6.045 -50.541 1.00 98.56 275 LYS A CA 1
ATOM 2170 C C . LYS A 1 275 ? 39.383 6.064 -52.004 1.00 98.56 275 LYS A C 1
ATOM 2172 O O . LYS A 1 275 ? 40.223 5.939 -52.893 1.00 98.56 275 LYS A O 1
ATOM 2177 N N . LEU A 1 276 ? 38.091 6.290 -52.261 1.00 98.56 276 LEU A N 1
ATOM 2178 C CA . LEU A 1 276 ? 37.551 6.457 -53.615 1.00 98.56 276 LEU A CA 1
ATOM 2179 C C . LEU A 1 276 ? 38.107 7.708 -54.306 1.00 98.56 276 LEU A C 1
ATOM 2181 O O . LEU A 1 276 ? 38.526 7.622 -55.457 1.00 98.56 276 LEU A O 1
ATOM 2185 N N . LYS A 1 277 ? 38.184 8.846 -53.606 1.00 98.50 277 LYS A N 1
ATOM 2186 C CA . LYS A 1 277 ? 38.780 10.080 -54.139 1.00 98.50 277 LYS A CA 1
ATOM 2187 C C . LYS A 1 277 ? 40.243 9.872 -54.552 1.00 98.50 277 LYS A C 1
ATOM 2189 O O . LYS A 1 277 ? 40.590 10.152 -55.696 1.00 98.50 277 LYS A O 1
ATOM 2194 N N . LYS A 1 278 ? 41.064 9.292 -53.668 1.00 98.50 278 LYS A N 1
ATOM 2195 C CA . LYS A 1 278 ? 42.475 8.950 -53.938 1.00 98.50 278 LYS A CA 1
ATOM 2196 C C . LYS A 1 278 ? 42.616 8.005 -55.140 1.00 98.50 278 LYS A C 1
ATOM 2198 O O . LYS A 1 278 ? 43.541 8.154 -55.933 1.00 98.50 278 LYS A O 1
ATOM 2203 N N . LEU A 1 279 ? 41.692 7.054 -55.304 1.00 98.44 279 LEU A N 1
ATOM 2204 C CA . LEU A 1 279 ? 41.673 6.145 -56.452 1.00 98.44 279 LEU A CA 1
ATOM 2205 C C . LEU A 1 279 ? 41.356 6.882 -57.767 1.00 98.44 279 LEU A C 1
ATOM 2207 O O . LEU A 1 279 ? 42.038 6.656 -58.763 1.00 98.44 279 LEU A O 1
ATOM 2211 N N . ILE A 1 280 ? 40.368 7.784 -57.771 1.00 98.19 280 ILE A N 1
ATOM 2212 C CA . ILE A 1 280 ? 40.026 8.620 -58.937 1.00 98.19 280 ILE A CA 1
ATOM 2213 C C . ILE A 1 280 ? 41.213 9.513 -59.329 1.00 98.19 280 ILE A C 1
ATOM 2215 O O . ILE A 1 280 ? 41.573 9.567 -60.503 1.00 98.19 280 ILE A O 1
ATOM 2219 N N . GLU A 1 281 ? 41.867 10.151 -58.355 1.00 98.25 281 GLU A N 1
ATOM 2220 C CA . GLU A 1 281 ? 43.071 10.969 -58.571 1.00 98.25 281 GLU A CA 1
ATOM 2221 C C . GLU A 1 281 ? 44.217 10.147 -59.192 1.00 98.25 281 GLU A C 1
ATOM 2223 O O . GLU A 1 281 ? 44.856 10.592 -60.146 1.00 98.25 281 GLU A O 1
ATOM 2228 N N . GLN A 1 282 ? 44.440 8.912 -58.724 1.00 98.31 282 GLN A N 1
ATOM 2229 C CA . GLN A 1 282 ? 45.422 7.994 -59.317 1.00 98.31 282 GLN A CA 1
ATOM 2230 C C . GLN A 1 282 ? 45.070 7.580 -60.754 1.00 98.31 282 GLN A C 1
ATOM 2232 O O . GLN A 1 282 ? 45.969 7.489 -61.593 1.00 98.31 282 GLN A O 1
ATOM 2237 N N . TYR A 1 283 ? 43.790 7.336 -61.058 1.00 98.38 283 TYR A N 1
ATOM 2238 C CA . TYR A 1 283 ? 43.357 7.033 -62.424 1.00 98.38 283 TYR A CA 1
ATOM 2239 C C . TYR A 1 283 ? 43.552 8.227 -63.361 1.00 98.38 283 TYR A C 1
ATOM 2241 O O . TYR A 1 283 ? 44.125 8.036 -64.430 1.00 98.38 283 TYR A O 1
ATOM 2249 N N . ALA A 1 284 ? 43.187 9.441 -62.942 1.00 97.94 284 ALA A N 1
ATOM 2250 C CA . ALA A 1 284 ? 43.385 10.656 -63.734 1.00 97.94 284 ALA A CA 1
ATOM 2251 C C . ALA A 1 284 ? 44.874 10.911 -64.047 1.00 97.94 284 ALA A C 1
ATOM 2253 O O . ALA A 1 284 ? 45.233 11.174 -65.192 1.00 97.94 284 ALA A O 1
ATOM 2254 N N . LEU A 1 285 ? 45.766 10.746 -63.060 1.00 98.31 285 LEU A N 1
ATOM 2255 C CA . LEU A 1 285 ? 47.220 10.847 -63.269 1.00 98.31 285 LEU A CA 1
ATOM 2256 C C . LEU A 1 285 ? 47.757 9.767 -64.224 1.00 98.31 285 LEU A C 1
ATOM 2258 O O . LEU A 1 285 ? 48.664 10.022 -65.021 1.00 98.31 285 LEU A O 1
ATOM 2262 N N . ARG A 1 286 ? 47.210 8.547 -64.158 1.00 98.06 286 ARG A N 1
ATOM 2263 C CA . ARG A 1 286 ? 47.583 7.453 -65.065 1.00 98.06 286 ARG A CA 1
ATOM 2264 C C . ARG A 1 286 ? 47.094 7.705 -66.489 1.00 98.06 286 ARG A C 1
ATOM 2266 O O . ARG A 1 286 ? 47.838 7.426 -67.426 1.00 98.06 286 ARG A O 1
ATOM 2273 N N . GLU A 1 287 ? 45.880 8.215 -66.647 1.00 97.81 287 GLU A N 1
ATOM 2274 C CA . GLU A 1 287 ? 45.304 8.609 -67.932 1.00 97.81 287 GLU A CA 1
ATOM 2275 C C . GLU A 1 287 ? 46.149 9.719 -68.570 1.00 97.81 287 GLU A C 1
ATOM 2277 O O . GLU A 1 287 ? 46.642 9.531 -69.678 1.00 97.81 287 GLU A O 1
ATOM 2282 N N . GLU A 1 288 ? 46.479 10.780 -67.823 1.00 97.94 288 GLU A N 1
ATOM 2283 C CA . GLU A 1 288 ? 47.379 11.854 -68.271 1.00 97.94 288 GLU A CA 1
ATOM 2284 C C . GLU A 1 288 ? 48.765 11.326 -68.703 1.00 97.94 288 GLU A C 1
ATOM 2286 O O . GLU A 1 288 ? 49.356 11.801 -69.678 1.00 97.94 288 GLU A O 1
ATOM 2291 N N . HIS A 1 289 ? 49.305 10.323 -68.000 1.00 98.06 289 HIS A N 1
ATOM 2292 C CA . HIS A 1 289 ? 50.562 9.676 -68.382 1.00 98.06 289 HIS A CA 1
ATOM 2293 C C . HIS A 1 289 ? 50.436 8.854 -69.675 1.00 98.06 289 HIS A C 1
ATOM 2295 O O . HIS A 1 289 ? 51.306 8.956 -70.542 1.00 98.06 289 HIS A O 1
ATOM 2301 N N . ILE A 1 290 ? 49.361 8.074 -69.834 1.00 98.00 290 ILE A N 1
ATOM 2302 C CA . ILE A 1 290 ? 49.080 7.315 -71.064 1.00 98.00 290 ILE A CA 1
ATOM 2303 C C . ILE A 1 290 ? 48.943 8.274 -72.249 1.00 98.00 290 ILE A C 1
ATOM 2305 O O . ILE A 1 290 ? 49.557 8.045 -73.288 1.00 98.00 290 ILE A O 1
ATOM 2309 N N . ASP A 1 291 ? 48.242 9.388 -72.063 1.00 97.94 291 ASP A N 1
ATOM 2310 C CA . ASP A 1 291 ? 48.071 10.455 -73.047 1.00 97.94 291 ASP A CA 1
ATOM 2311 C C . ASP A 1 291 ? 49.411 11.048 -73.514 1.00 97.94 291 ASP A C 1
ATOM 2313 O O . ASP A 1 291 ? 49.636 11.256 -74.709 1.00 97.94 291 ASP A O 1
ATOM 2317 N N . LYS A 1 292 ? 50.336 11.295 -72.575 1.00 97.94 292 LYS A N 1
ATOM 2318 C CA . LYS A 1 292 ? 51.704 11.757 -72.872 1.00 97.94 292 LYS A CA 1
ATOM 2319 C C . LYS A 1 292 ? 52.500 10.706 -73.649 1.00 97.94 292 LYS A C 1
ATOM 2321 O O . LYS A 1 292 ? 53.180 11.055 -74.613 1.00 97.94 292 LYS A O 1
ATOM 2326 N N . VAL A 1 293 ? 52.404 9.429 -73.268 1.00 98.12 293 VAL A N 1
ATOM 2327 C CA . VAL A 1 293 ? 53.067 8.317 -73.975 1.00 98.12 293 VAL A CA 1
ATOM 2328 C C . VAL A 1 293 ? 52.495 8.140 -75.384 1.00 98.12 293 VAL A C 1
ATOM 2330 O O . VAL A 1 293 ? 53.264 7.957 -76.326 1.00 98.12 293 VAL A O 1
ATOM 2333 N N . PHE A 1 294 ? 51.176 8.253 -75.552 1.00 98.06 294 PHE A N 1
ATOM 2334 C CA . PHE A 1 294 ? 50.508 8.169 -76.849 1.00 98.06 294 PHE A CA 1
ATOM 2335 C C . PHE A 1 294 ? 50.953 9.308 -77.774 1.00 98.06 294 PHE A C 1
ATOM 2337 O O . PHE A 1 294 ? 51.440 9.044 -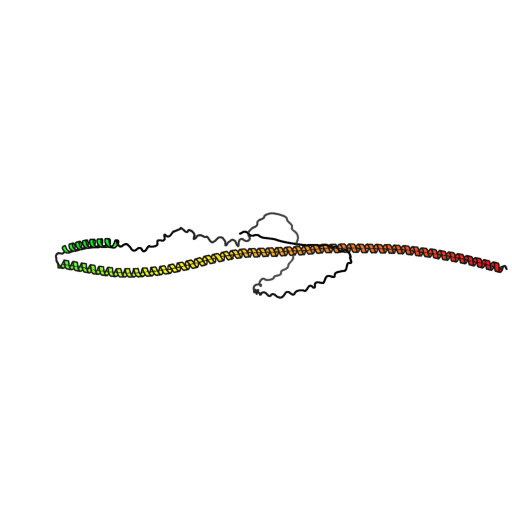78.870 1.00 98.06 294 PHE A O 1
ATOM 2344 N N . LYS A 1 295 ? 50.923 10.562 -77.298 1.00 97.81 295 LYS A N 1
ATOM 2345 C CA . LYS A 1 295 ? 51.437 11.734 -78.035 1.00 97.81 295 LYS A CA 1
ATOM 2346 C C . LYS A 1 295 ? 52.915 11.579 -78.412 1.00 97.81 295 LYS A C 1
ATOM 2348 O O . LYS A 1 295 ? 53.303 11.915 -79.527 1.00 97.81 295 LYS A O 1
ATOM 2353 N N . HIS A 1 296 ? 53.744 11.028 -77.523 1.00 97.94 296 HIS A N 1
ATOM 2354 C CA . HIS A 1 296 ? 55.147 10.738 -77.830 1.00 97.94 296 HIS A CA 1
ATOM 2355 C C . HIS A 1 296 ? 55.303 9.660 -78.919 1.00 97.94 296 HIS A C 1
ATOM 2357 O O . HIS A 1 296 ? 56.156 9.800 -79.794 1.00 97.94 296 HIS A O 1
ATOM 2363 N N . LYS A 1 297 ? 54.477 8.605 -78.896 1.00 97.56 297 LYS A N 1
ATOM 2364 C CA . LYS A 1 297 ? 54.487 7.543 -79.914 1.00 97.56 297 LYS A CA 1
ATOM 2365 C C . LYS A 1 297 ? 53.989 8.020 -81.273 1.00 97.56 297 LYS A C 1
ATOM 2367 O O . LYS A 1 297 ? 54.612 7.684 -82.273 1.00 97.56 297 LYS A O 1
ATOM 2372 N N . GLU A 1 298 ? 52.955 8.850 -81.296 1.00 97.75 298 GLU A N 1
ATOM 2373 C CA . GLU A 1 298 ? 52.443 9.503 -82.502 1.00 97.75 298 GLU A CA 1
ATOM 2374 C C . GLU A 1 298 ? 53.527 10.376 -83.163 1.00 97.75 298 GLU A C 1
ATOM 2376 O O . GLU A 1 298 ? 53.858 10.189 -84.331 1.00 97.75 298 GLU A O 1
ATOM 2381 N N . LEU A 1 299 ? 54.193 11.245 -82.391 1.00 97.69 299 LEU A N 1
ATOM 2382 C CA . LEU A 1 299 ? 55.320 12.049 -82.889 1.00 97.69 299 LEU A CA 1
ATOM 2383 C C . LEU A 1 299 ? 56.510 11.186 -83.352 1.00 97.69 299 LEU A C 1
ATOM 2385 O O . LEU A 1 299 ? 57.186 11.528 -84.323 1.00 97.69 299 LEU A O 1
ATOM 2389 N N . GLN A 1 300 ? 56.772 10.057 -82.682 1.00 96.81 300 GLN A N 1
ATOM 2390 C CA . GLN A 1 300 ? 57.802 9.103 -83.103 1.00 96.81 300 GLN A CA 1
ATOM 2391 C C . GLN A 1 300 ? 57.447 8.439 -84.446 1.00 96.81 300 GLN A C 1
ATOM 2393 O O . GLN A 1 300 ? 58.334 8.277 -85.283 1.00 96.81 300 GLN A O 1
ATOM 2398 N N . GLN A 1 301 ? 56.178 8.083 -84.658 1.00 97.31 301 GLN A N 1
ATOM 2399 C CA . GLN A 1 301 ? 55.683 7.498 -85.905 1.00 97.31 301 GLN A CA 1
ATOM 2400 C C . GLN A 1 301 ? 55.782 8.505 -87.058 1.00 97.31 301 GLN A C 1
ATOM 2402 O O . GLN A 1 301 ? 56.431 8.218 -88.061 1.00 97.31 301 GLN A O 1
ATOM 2407 N N . GLN A 1 302 ? 55.283 9.730 -86.862 1.00 97.19 302 GLN A N 1
ATOM 2408 C CA . GLN A 1 302 ? 55.382 10.819 -87.843 1.00 97.19 302 GLN A CA 1
ATOM 2409 C C . GLN A 1 302 ? 56.836 11.107 -88.262 1.00 97.19 302 GLN A C 1
ATOM 2411 O O . GLN A 1 302 ? 57.111 11.343 -89.438 1.00 97.19 302 GLN A O 1
ATOM 2416 N N . LEU A 1 303 ? 57.795 11.030 -87.328 1.00 97.38 303 LEU A N 1
ATOM 2417 C CA . LEU A 1 303 ? 59.224 11.169 -87.631 1.00 97.38 303 LEU A CA 1
ATOM 2418 C C . LEU A 1 303 ? 59.776 10.014 -88.487 1.00 97.38 303 LEU A C 1
ATOM 2420 O O . LEU A 1 303 ? 60.664 10.237 -89.313 1.00 97.38 303 LEU A O 1
ATOM 2424 N N . VAL A 1 304 ? 59.298 8.783 -88.284 1.00 97.00 304 VAL A N 1
ATOM 2425 C CA . VAL A 1 304 ? 59.683 7.620 -89.103 1.00 97.00 304 VAL A CA 1
ATOM 2426 C C . VAL A 1 304 ? 59.079 7.729 -90.501 1.00 97.00 304 VAL A C 1
ATOM 2428 O O . VAL A 1 304 ? 59.805 7.557 -91.479 1.00 97.00 304 VAL A O 1
ATOM 2431 N N . ASP A 1 305 ? 57.804 8.099 -90.607 1.00 97.06 305 ASP A N 1
ATOM 2432 C CA . ASP A 1 305 ? 57.114 8.254 -91.890 1.00 97.06 305 ASP A CA 1
ATOM 2433 C C . ASP A 1 305 ? 57.714 9.395 -92.722 1.00 97.06 305 ASP A C 1
ATOM 2435 O O . ASP A 1 305 ? 57.974 9.216 -93.911 1.00 97.06 305 ASP A O 1
ATOM 2439 N N . ALA A 1 306 ? 58.053 10.530 -92.100 1.00 96.75 306 ALA A N 1
ATOM 2440 C CA . ALA A 1 306 ? 58.758 11.625 -92.768 1.00 96.75 306 ALA A CA 1
ATOM 2441 C C . ALA A 1 306 ? 60.148 11.201 -93.285 1.00 96.75 306 ALA A C 1
ATOM 2443 O O . ALA A 1 306 ? 60.533 11.557 -94.401 1.00 96.75 306 ALA A O 1
ATOM 2444 N N . LYS A 1 307 ? 60.896 10.392 -92.519 1.00 96.69 307 LYS A N 1
ATOM 2445 C CA . LYS A 1 307 ? 62.178 9.821 -92.974 1.00 96.69 307 LYS A CA 1
ATOM 2446 C C . LYS A 1 307 ? 61.994 8.837 -94.128 1.00 96.69 307 LYS A C 1
ATOM 2448 O O . LYS A 1 307 ? 62.793 8.857 -95.058 1.00 96.69 307 LYS A O 1
ATOM 2453 N N . LEU A 1 308 ? 60.953 8.005 -94.093 1.00 96.56 308 LEU A N 1
ATOM 2454 C CA . LEU A 1 308 ? 60.634 7.065 -95.169 1.00 96.56 308 LEU A CA 1
ATOM 2455 C C . LEU A 1 308 ? 60.202 7.791 -96.453 1.00 96.56 308 LEU A C 1
ATOM 2457 O O . LEU A 1 308 ? 60.594 7.394 -97.548 1.00 96.56 308 LEU A O 1
ATOM 2461 N N . GLN A 1 309 ? 59.441 8.881 -96.334 1.00 95.44 309 GLN A N 1
ATOM 2462 C CA . GLN A 1 309 ? 59.103 9.751 -97.463 1.00 95.44 309 GLN A CA 1
ATOM 2463 C C . GLN A 1 309 ? 60.360 10.400 -98.053 1.00 95.44 309 GLN A C 1
ATOM 2465 O O . GLN A 1 309 ? 60.552 10.342 -99.266 1.00 95.44 309 GLN A O 1
ATOM 2470 N N . GLN A 1 310 ? 61.255 10.928 -97.209 1.00 95.19 310 GLN A N 1
ATOM 2471 C CA . GLN A 1 310 ? 62.530 11.507 -97.641 1.00 95.19 310 GLN A CA 1
ATOM 2472 C C . GLN A 1 310 ? 63.413 10.490 -98.382 1.00 95.19 310 GLN A C 1
ATOM 2474 O O . GLN A 1 310 ? 63.920 10.800 -99.459 1.00 95.19 310 GLN A O 1
ATOM 2479 N N . THR A 1 311 ? 63.589 9.271 -97.859 1.00 94.62 311 THR A N 1
ATOM 2480 C CA . THR A 1 311 ? 64.384 8.241 -98.553 1.00 94.62 311 THR A CA 1
ATOM 2481 C C . THR A 1 311 ? 63.716 7.778 -99.843 1.00 94.62 311 THR A C 1
ATOM 2483 O O . THR A 1 311 ? 64.400 7.622 -100.850 1.00 94.62 311 THR A O 1
ATOM 2486 N N . THR A 1 312 ? 62.388 7.631 -99.859 1.00 94.25 312 THR A N 1
ATOM 2487 C CA . THR A 1 312 ? 61.628 7.299 -101.077 1.00 94.25 312 THR A CA 1
ATOM 2488 C C . THR A 1 312 ? 61.779 8.380 -102.148 1.00 94.25 312 THR A C 1
ATOM 2490 O O . THR A 1 312 ? 61.904 8.059 -103.328 1.00 94.25 312 THR A O 1
ATOM 2493 N N . GLN A 1 313 ? 61.790 9.658 -101.759 1.00 93.38 313 GLN A N 1
ATOM 2494 C CA . GLN A 1 313 ? 62.011 10.769 -102.680 1.00 93.38 313 GLN A CA 1
ATOM 2495 C C . GLN A 1 313 ? 63.442 10.764 -103.238 1.00 93.38 313 GLN A C 1
ATOM 2497 O O . GLN A 1 313 ? 63.605 10.836 -104.451 1.00 93.38 313 GLN A O 1
ATOM 2502 N N . LEU A 1 314 ? 64.463 10.577 -102.394 1.00 93.69 314 LEU A N 1
ATOM 2503 C CA . LEU A 1 314 ? 65.858 10.467 -102.845 1.00 93.69 314 LEU A CA 1
ATOM 2504 C C . LEU A 1 314 ? 66.086 9.274 -103.789 1.00 93.69 314 LEU A C 1
ATOM 2506 O O . LEU A 1 314 ? 66.847 9.393 -104.746 1.00 93.69 314 LEU A O 1
ATOM 2510 N N . ILE A 1 315 ? 65.416 8.138 -103.552 1.00 92.25 315 ILE A N 1
ATOM 2511 C CA . ILE A 1 315 ? 65.452 6.979 -104.459 1.00 92.25 315 ILE A CA 1
ATOM 2512 C C . ILE A 1 315 ? 64.828 7.343 -105.811 1.00 92.25 315 ILE A C 1
ATOM 2514 O O . ILE A 1 315 ? 65.457 7.107 -106.836 1.00 92.25 315 ILE A O 1
ATOM 2518 N N . LYS A 1 316 ? 63.652 7.988 -105.832 1.00 93.38 316 LYS A N 1
ATOM 2519 C CA . LYS A 1 316 ? 63.022 8.453 -107.082 1.00 93.38 316 LYS A CA 1
ATOM 2520 C C . LYS A 1 316 ? 63.899 9.443 -107.846 1.00 93.38 316 LYS A C 1
ATOM 2522 O O . LYS A 1 316 ? 64.084 9.278 -109.043 1.00 93.38 316 LYS A O 1
ATOM 2527 N N . GLU A 1 317 ? 64.481 10.430 -107.168 1.00 91.50 317 GLU A N 1
ATOM 2528 C CA . GLU A 1 317 ? 65.381 11.414 -107.786 1.00 91.50 317 GLU A CA 1
ATOM 2529 C C . GLU A 1 317 ? 66.641 10.747 -108.376 1.00 91.50 317 GLU A C 1
ATOM 2531 O O . GLU A 1 317 ? 67.114 11.145 -109.447 1.00 91.50 317 GLU A O 1
ATOM 2536 N N . ALA A 1 318 ? 67.161 9.702 -107.719 1.00 90.38 318 ALA A N 1
ATOM 2537 C CA . ALA A 1 318 ? 68.263 8.885 -108.225 1.00 90.38 318 ALA A CA 1
ATOM 2538 C C . ALA A 1 318 ? 67.846 8.007 -109.419 1.00 90.38 318 ALA A C 1
ATOM 2540 O O . ALA A 1 318 ? 68.558 7.986 -110.423 1.00 90.38 318 ALA A O 1
ATOM 2541 N N . ASP A 1 319 ? 66.685 7.349 -109.363 1.00 90.06 319 ASP A N 1
ATOM 2542 C CA . ASP A 1 319 ? 66.132 6.549 -110.463 1.00 90.06 319 ASP A CA 1
ATOM 2543 C C . ASP A 1 319 ? 65.829 7.416 -111.695 1.00 90.06 319 ASP A C 1
ATOM 2545 O O . ASP A 1 319 ? 66.183 7.047 -112.813 1.00 90.06 319 ASP A O 1
ATOM 2549 N N . GLU A 1 320 ? 65.253 8.607 -111.512 1.00 90.38 320 GLU A N 1
ATOM 2550 C CA . GLU A 1 320 ? 65.022 9.598 -112.571 1.00 90.38 320 GLU A CA 1
ATOM 2551 C C . GLU A 1 320 ? 66.333 10.147 -113.146 1.00 90.38 320 GLU A C 1
ATOM 2553 O O . GLU A 1 320 ? 66.415 10.460 -114.337 1.00 90.38 320 GLU A O 1
ATOM 2558 N N . LYS A 1 321 ? 67.381 10.297 -112.325 1.00 88.31 321 LYS A N 1
ATOM 2559 C CA . LYS A 1 321 ? 68.723 10.671 -112.794 1.00 88.31 321 LYS A CA 1
ATOM 2560 C C . LYS A 1 321 ? 69.346 9.547 -113.618 1.00 88.31 321 LYS A C 1
ATOM 2562 O O . LYS A 1 321 ? 69.801 9.812 -114.726 1.00 88.31 321 LYS A O 1
ATOM 2567 N N . HIS A 1 322 ? 69.296 8.309 -113.137 1.00 85.19 322 HIS A N 1
ATOM 2568 C CA . HIS A 1 322 ? 69.777 7.141 -113.871 1.00 85.19 322 HIS A CA 1
ATOM 2569 C C . HIS A 1 322 ? 68.974 6.875 -115.146 1.00 85.19 322 HIS A C 1
ATOM 2571 O O . HIS A 1 322 ? 69.548 6.472 -116.154 1.00 85.19 322 HIS A O 1
ATOM 2577 N N . GLN A 1 323 ? 67.667 7.141 -115.153 1.00 85.19 323 GLN A N 1
ATOM 2578 C CA . GLN A 1 323 ? 66.845 7.043 -116.355 1.00 85.19 323 GLN A CA 1
ATOM 2579 C C . GLN A 1 323 ? 67.264 8.085 -117.399 1.00 85.19 323 GLN A C 1
ATOM 2581 O O . GLN A 1 323 ? 67.503 7.712 -118.544 1.00 85.19 323 GLN A O 1
ATOM 2586 N N . ARG A 1 324 ? 67.473 9.348 -116.997 1.00 86.12 324 ARG A N 1
ATOM 2587 C CA . ARG A 1 324 ? 68.028 10.391 -117.880 1.00 86.12 324 ARG A CA 1
ATOM 2588 C C . ARG A 1 324 ? 69.432 10.049 -118.388 1.00 86.12 324 ARG A C 1
ATOM 2590 O O . ARG A 1 324 ? 69.728 10.284 -119.553 1.00 86.12 324 ARG A O 1
ATOM 2597 N N . GLU A 1 325 ? 70.289 9.473 -117.546 1.00 81.75 325 GLU A N 1
ATOM 2598 C CA . GLU A 1 325 ? 71.623 8.993 -117.942 1.00 81.75 325 GLU A CA 1
ATOM 2599 C C . GLU A 1 325 ? 71.531 7.844 -118.966 1.00 81.75 325 GLU A C 1
ATOM 2601 O O . GLU A 1 325 ? 72.257 7.857 -119.961 1.00 81.75 325 GLU A O 1
ATOM 2606 N N . ARG A 1 326 ? 70.603 6.890 -118.785 1.00 81.25 326 ARG A N 1
ATOM 2607 C CA . ARG A 1 326 ? 70.332 5.813 -119.758 1.00 81.25 326 ARG A CA 1
ATOM 2608 C C . ARG A 1 326 ? 69.797 6.347 -121.084 1.00 81.25 326 ARG A C 1
ATOM 2610 O O . ARG A 1 326 ? 70.275 5.926 -122.133 1.00 81.25 326 ARG A O 1
ATOM 2617 N N . GLU A 1 327 ? 68.834 7.263 -121.049 1.00 80.12 327 GLU A N 1
ATOM 2618 C CA . GLU A 1 327 ? 68.264 7.899 -122.244 1.00 80.12 327 GLU A CA 1
ATOM 2619 C C . GLU A 1 327 ? 69.324 8.704 -123.004 1.00 80.12 327 GLU A C 1
ATOM 2621 O O . GLU A 1 327 ? 69.424 8.586 -124.223 1.00 80.12 327 GLU A O 1
ATOM 2626 N N . PHE A 1 328 ? 70.188 9.434 -122.291 1.00 75.69 328 PHE A N 1
ATOM 2627 C CA . PHE A 1 328 ? 71.318 10.149 -122.880 1.00 75.69 328 PHE A CA 1
ATOM 2628 C C . PHE A 1 328 ? 72.298 9.198 -123.585 1.00 75.69 328 PHE A C 1
ATOM 2630 O O . PHE A 1 328 ? 72.606 9.408 -124.758 1.00 75.69 328 PHE A O 1
ATOM 2637 N N . VAL A 1 329 ? 72.726 8.110 -122.933 1.00 71.94 329 VAL A N 1
ATOM 2638 C CA . VAL A 1 329 ? 73.607 7.098 -123.555 1.00 71.94 329 VAL A CA 1
ATOM 2639 C C . VAL A 1 329 ? 72.930 6.416 -124.752 1.00 71.94 329 VAL A C 1
ATOM 2641 O O . VAL A 1 329 ? 73.563 6.237 -125.791 1.00 71.94 329 VAL A O 1
ATOM 2644 N N . SER A 1 330 ? 71.635 6.102 -124.650 1.00 69.56 330 SER A N 1
ATOM 2645 C CA . SER A 1 330 ? 70.854 5.519 -125.750 1.00 69.56 330 SER A CA 1
ATOM 2646 C C . SER A 1 330 ? 70.597 6.489 -126.910 1.00 69.56 330 SER A C 1
ATOM 2648 O O . SER A 1 330 ? 70.248 6.029 -127.991 1.00 69.56 330 SER A O 1
ATOM 2650 N N . SER A 1 331 ? 70.742 7.802 -126.705 1.00 69.38 331 SER A N 1
ATOM 2651 C CA . SER A 1 331 ? 70.657 8.824 -127.763 1.00 69.38 331 SER A CA 1
ATOM 2652 C C . SER A 1 331 ? 71.996 9.100 -128.467 1.00 69.38 331 SER A C 1
ATOM 2654 O O . SER A 1 331 ? 72.038 9.858 -129.433 1.00 69.38 331 SER A O 1
ATOM 2656 N N . LEU A 1 332 ? 73.085 8.493 -127.977 1.00 60.09 332 LEU A N 1
ATOM 2657 C CA . LEU A 1 332 ? 74.456 8.633 -128.484 1.00 60.09 332 LEU A CA 1
ATOM 2658 C C . LEU A 1 332 ? 74.993 7.357 -129.163 1.00 60.09 332 LEU A C 1
ATOM 2660 O O . LEU A 1 332 ? 76.169 7.325 -129.527 1.00 60.09 332 LEU A O 1
ATOM 2664 N N . SER A 1 333 ? 74.158 6.319 -129.304 1.00 50.16 333 SER A N 1
ATOM 2665 C CA . SER A 1 333 ? 74.466 5.039 -129.972 1.00 50.16 333 SER A CA 1
ATOM 2666 C C . SER A 1 333 ? 73.612 4.853 -131.224 1.00 50.16 333 SER A C 1
ATOM 2668 O O . SER A 1 333 ? 74.160 4.318 -132.210 1.00 50.16 333 SER A O 1
#

Secondary structure (DSSP, 8-state):
---------------------------PPPP-------PPP---------------------------------------------TTSGGGSS-----SS---------------PPPPTTHHHHHHHHHHHHHHHHHHHHHHHHHT--SHHHHHHHHHHHHHHHHHHHHHHHHHHHHHHHHHHHHHHHHHHHHHHHHHHHHHHHHHHHHHHHHHHHHHHHHHHHHHHHHHHHHHHHHHHHHHHHHHHHHHHHHHHHHHHHHHHHHHHHHHHHHHHHHHHHHHHHHHHHHHHHHHHHHHHHHHHHHHHHHHHHHHHHHHHHHHHHHHHHT--